Protein AF-A0A6V7M5U7-F1 (afdb_monomer_lite)

Foldseek 3Di:
DVVVVVVVVVVVVVVVVVVVVVVVVVVVVVVVVVVVVVVVVVVVVVVVVVVVVVVVVVVVVVVVVVVVVVVVVVVVVVVVVVVVVVVVVVVVVVVVVVVVVVVVVVVVVVVVVVVVVVVVVVVVVVVVVVVVVVVVVVVVVVVVVVVVVVVVVVVVVDPDDDDDDDDDDDDPVVVVVVVVVVVVVVVVVVVVVVVVVVVVVVVVVVVVVVVVVVVVVVVVVVVVVVVVVVVVVVVVVVVVVVVVVVVVVVPPDDDDDDDDDDDDPDPPVVPWPKDWDWDQPDPDCVVRNTQIWIWTDDPFKIFTHNDPVCPVPHDTPDIDTPVPDPDKAQDDCVRVVPDDPVCSRVDMD

Organism: NCBI:txid1563983

Radius of gyration: 57.26 Å; chains: 1; bounding box: 140×57×188 Å

InterPro domains:
  IPR011993 PH-like domain superfamily [G3DSA:2.30.29.30] (271-349)
  IPR015008 ROCK, Rho binding domain [PF08912] (98-159)
  IPR015008 ROCK, Rho binding domain [PS51859] (99-160)
  IPR050839 Rho-associated Serine/Threonine Kinase [PTHR22988] (5-349)
  IPR057529 MRCK/ROCK kinase, PH domain [PF25346] (267-349)

Sequence (349 aa):
TLYKTQTQELREELEEKTRLQQELEEERSSLVHQLQLSLARGDSEALARSIAEETVADLEKERTMKELEYKDGLVKHHHELAAKEQLLNKIKDSEAELKKTCEQYLKEKDEAVSTVKELQEQVTSFQEEIERLNKRLKTEQLLKERAVSKLTEVASRKDFSATGKAKNKASSADLRKKEKDCRRLQQELTQEREKYGQNQAKWQKDLQDLQAQLVEENSAKLRLQLELDSKDSEIETLQMKISSMNSETASVSSIENDNDDSLLPDHGAMRRLEGWLNIPNKQNIKRHGWKKQYVVVSSKKIIFYNSEQEKTNADPVCVIDLCKVFHVRSVTHGDVIRADAKDIPRIFQ

pLDDT: mean 85.08, std 17.28, range [32.5, 98.44]

Secondary structure (DSSP, 8-state):
-HHHHHHHHHHHHHHHHHHHHHHHHHHHHHHHHHHHHHHHHHHHHHHHHHHHHHHHHHHHHHHHHHHHHHHHHHHHHHHHHHHHHHHHHHHHHHHHHHHHHHHHHHHHHHHHHHHHHHHHHHHHHHHHHHHHHHHHHHHHHHHHHHHHHHHHHHHHT--------------HHHHHHHHHHHHHHHHHHHHHHHHHHHHHHHHHHHHHHHHHHHHHHHHHHHHHHHHHHHHHHHHHHHHHHHHHHHHHHTTS--------------TTGGGG-EEEEEEESSS-HHHH-EEEEEEEE-SSEEEEESSSTHHHHS--SEEEEGGG-----B--TTT-TTS-TTTGGG-B-

Structure (mmCIF, N/CA/C/O backbone):
data_AF-A0A6V7M5U7-F1
#
_entry.id   AF-A0A6V7M5U7-F1
#
loop_
_atom_site.group_PDB
_atom_site.id
_atom_site.type_symbol
_atom_site.label_atom_id
_atom_site.label_alt_id
_atom_site.label_comp_id
_atom_site.label_asym_id
_atom_site.label_entity_id
_atom_site.label_seq_id
_atom_site.pdbx_PDB_ins_code
_atom_site.Cartn_x
_atom_site.Cartn_y
_atom_site.Cartn_z
_atom_site.occupancy
_atom_site.B_iso_or_equiv
_atom_site.auth_seq_id
_atom_site.auth_comp_id
_atom_site.auth_asym_id
_atom_site.auth_atom_id
_atom_site.pdbx_PDB_model_num
ATOM 1 N N . THR A 1 1 ? 80.628 12.178 -101.010 1.00 64.50 1 THR A N 1
ATOM 2 C CA . THR A 1 1 ? 81.043 12.058 -99.595 1.00 64.50 1 THR A CA 1
ATOM 3 C C . THR A 1 1 ? 80.049 12.731 -98.657 1.00 64.50 1 THR A C 1
ATOM 5 O O . THR A 1 1 ? 79.583 12.057 -97.759 1.00 64.50 1 THR A O 1
ATOM 8 N N . LEU A 1 2 ? 79.602 13.966 -98.930 1.00 74.94 2 LEU A N 1
ATOM 9 C CA . LEU A 1 2 ? 78.646 14.720 -98.094 1.00 74.94 2 LEU A CA 1
ATOM 10 C C . LEU A 1 2 ? 77.257 14.062 -97.892 1.00 74.94 2 LEU A C 1
ATOM 12 O O . LEU A 1 2 ? 76.806 13.917 -96.764 1.00 74.94 2 LEU A O 1
ATOM 16 N N . TYR A 1 3 ? 76.607 13.590 -98.964 1.00 74.12 3 TYR A N 1
ATOM 17 C CA . TYR A 1 3 ? 75.267 12.977 -98.885 1.00 74.12 3 TYR A CA 1
ATOM 18 C C . TYR A 1 3 ? 75.208 11.696 -98.037 1.00 74.12 3 TYR A C 1
ATOM 20 O O . TYR A 1 3 ? 74.187 11.404 -97.421 1.00 74.12 3 TYR A O 1
ATOM 28 N N . LYS A 1 4 ? 76.303 10.923 -97.994 1.00 80.06 4 LYS A N 1
ATOM 29 C CA . LYS A 1 4 ? 76.383 9.695 -97.190 1.00 80.06 4 LYS A CA 1
ATOM 30 C C . LYS A 1 4 ? 76.449 10.025 -95.696 1.00 80.06 4 LYS A C 1
ATOM 32 O O . LYS A 1 4 ? 75.777 9.362 -94.920 1.00 80.06 4 LYS A O 1
ATOM 37 N N . THR A 1 5 ? 77.200 11.066 -95.333 1.00 82.88 5 THR A N 1
ATOM 38 C CA . THR A 1 5 ? 77.269 11.593 -93.964 1.00 82.88 5 THR A CA 1
ATOM 39 C C . THR A 1 5 ? 75.916 12.147 -93.520 1.00 82.88 5 THR A C 1
ATOM 41 O O . THR A 1 5 ? 75.400 11.692 -92.513 1.00 82.88 5 THR A O 1
ATOM 44 N N . GLN A 1 6 ? 75.262 12.981 -94.338 1.00 83.19 6 GLN A N 1
ATOM 45 C CA . GLN A 1 6 ? 73.920 13.505 -94.029 1.00 83.19 6 GLN A CA 1
ATOM 46 C C . GLN A 1 6 ? 72.865 12.401 -93.866 1.00 83.19 6 GLN A C 1
ATOM 48 O O . GLN A 1 6 ? 72.010 12.473 -92.994 1.00 83.19 6 GLN A O 1
ATOM 53 N N . THR A 1 7 ? 72.915 11.352 -94.694 1.00 85.25 7 THR A N 1
ATOM 54 C CA . THR A 1 7 ? 71.985 10.214 -94.565 1.00 85.25 7 THR A CA 1
ATOM 55 C C . THR A 1 7 ? 72.235 9.424 -93.280 1.00 85.25 7 THR A C 1
ATOM 57 O O . THR A 1 7 ? 71.302 8.855 -92.722 1.00 85.25 7 THR A O 1
ATOM 60 N N . GLN A 1 8 ? 73.487 9.353 -92.830 1.00 88.06 8 GLN A N 1
ATOM 61 C CA . GLN A 1 8 ? 73.848 8.672 -91.596 1.00 88.06 8 GLN A CA 1
ATOM 62 C C . GLN A 1 8 ? 73.448 9.494 -90.364 1.00 88.06 8 GLN A C 1
ATOM 64 O O . GLN A 1 8 ? 72.785 8.948 -89.493 1.00 88.06 8 GLN A O 1
ATOM 69 N N . GLU A 1 9 ? 73.714 10.800 -90.358 1.00 88.25 9 GLU A N 1
ATOM 70 C CA . GLU A 1 9 ? 73.259 11.729 -89.312 1.00 88.25 9 GLU A CA 1
ATOM 71 C C . GLU A 1 9 ? 71.727 11.715 -89.177 1.00 88.25 9 GLU A C 1
ATOM 73 O O . GLU A 1 9 ? 71.204 11.584 -88.078 1.00 88.25 9 GLU A O 1
ATOM 78 N N . LEU A 1 10 ? 70.985 11.732 -90.292 1.00 89.38 10 LEU A N 1
ATOM 79 C CA . LEU A 1 10 ? 69.518 11.633 -90.268 1.00 89.38 10 LEU A CA 1
ATOM 80 C C . LEU A 1 10 ? 69.003 10.287 -89.735 1.00 89.38 10 LEU A C 1
ATOM 82 O O . LEU A 1 10 ? 67.907 10.235 -89.180 1.00 89.38 10 LEU A O 1
ATOM 86 N N . ARG A 1 11 ? 69.750 9.190 -89.924 1.00 91.38 11 ARG A N 1
ATOM 87 C CA . ARG A 1 11 ? 69.401 7.884 -89.341 1.00 91.38 11 ARG A CA 1
ATOM 88 C C . ARG A 1 11 ? 69.670 7.859 -87.848 1.00 91.38 11 ARG A C 1
ATOM 90 O O . ARG A 1 11 ? 68.805 7.406 -87.115 1.00 91.38 11 ARG A O 1
ATOM 97 N N . GLU A 1 12 ? 70.818 8.372 -87.422 1.00 92.19 12 GLU A N 1
ATOM 98 C CA . GLU A 1 12 ? 71.173 8.488 -86.007 1.00 92.19 12 GLU A CA 1
ATOM 99 C C . GLU A 1 12 ? 70.156 9.390 -85.277 1.00 92.19 12 GLU A C 1
ATOM 101 O O . GLU A 1 12 ? 69.604 8.982 -84.260 1.00 92.19 12 GLU A O 1
ATOM 106 N N . GLU A 1 13 ? 69.763 10.531 -85.859 1.00 93.50 13 GLU A N 1
ATOM 107 C CA . GLU A 1 13 ? 68.683 11.377 -85.326 1.00 93.50 13 GLU A CA 1
ATOM 108 C C . GLU A 1 13 ? 67.320 10.666 -85.284 1.00 93.50 13 GLU A C 1
ATOM 110 O O . GLU A 1 13 ? 66.534 10.875 -84.357 1.00 93.50 13 GLU A O 1
ATOM 115 N N . LEU A 1 14 ? 66.990 9.860 -86.300 1.00 93.12 14 LEU A N 1
ATOM 116 C CA . LEU A 1 14 ? 65.738 9.099 -86.332 1.00 93.12 14 LEU A CA 1
ATOM 117 C C . LEU A 1 14 ? 65.731 8.001 -85.261 1.00 93.12 14 LEU A C 1
ATOM 119 O O . LEU A 1 14 ? 64.710 7.803 -84.602 1.00 93.12 14 LEU A O 1
ATOM 123 N N . GLU A 1 15 ? 66.850 7.304 -85.076 1.00 94.44 15 GLU A N 1
ATOM 124 C CA . GLU A 1 15 ? 67.031 6.279 -84.047 1.00 94.44 15 GLU A CA 1
ATOM 125 C C . GLU A 1 15 ? 66.957 6.890 -82.642 1.00 94.44 15 GLU A C 1
ATOM 127 O O . GLU A 1 15 ? 66.228 6.372 -81.796 1.00 94.44 15 GLU A O 1
ATOM 132 N N . GLU A 1 16 ? 67.602 8.036 -82.403 1.00 94.62 16 GLU A N 1
ATOM 133 C CA . GLU A 1 16 ? 67.497 8.770 -81.136 1.00 94.62 16 GLU A CA 1
ATOM 134 C C . GLU A 1 16 ? 66.070 9.248 -80.856 1.00 94.62 16 GLU A C 1
ATOM 136 O O . GLU A 1 16 ? 65.566 9.059 -79.748 1.00 94.62 16 GLU A O 1
ATOM 141 N N . LYS A 1 17 ? 65.379 9.809 -81.858 1.00 94.50 17 LYS A N 1
ATOM 142 C CA . LYS A 1 17 ? 63.966 10.202 -81.724 1.00 94.50 17 LYS A CA 1
ATOM 143 C C . LYS A 1 17 ? 63.066 9.005 -81.437 1.00 94.50 17 LYS A C 1
ATOM 145 O O . LYS A 1 17 ? 62.159 9.121 -80.620 1.00 94.50 17 LYS A O 1
ATOM 150 N N . THR A 1 18 ? 63.324 7.865 -82.075 1.00 94.56 18 THR A N 1
ATOM 151 C CA . THR A 1 18 ? 62.564 6.629 -81.843 1.00 94.56 18 THR A CA 1
ATOM 152 C C . THR A 1 18 ? 62.796 6.106 -80.425 1.00 94.56 18 THR A C 1
ATOM 154 O O . THR A 1 18 ? 61.838 5.721 -79.759 1.00 94.56 18 THR A O 1
ATOM 157 N N . ARG A 1 19 ? 64.039 6.154 -79.926 1.00 95.75 19 ARG A N 1
ATOM 158 C CA . ARG A 1 19 ? 64.366 5.771 -78.546 1.00 95.75 19 ARG A CA 1
ATOM 159 C C . ARG A 1 19 ? 63.688 6.689 -77.531 1.00 95.75 19 ARG A C 1
ATOM 161 O O . ARG A 1 19 ? 63.036 6.203 -76.617 1.00 95.75 19 ARG A O 1
ATOM 168 N N . LEU A 1 20 ? 63.773 8.004 -77.734 1.00 96.00 20 LEU A N 1
ATOM 169 C CA . LEU A 1 20 ? 63.113 8.981 -76.867 1.00 96.00 20 LEU A CA 1
ATOM 170 C C . LEU A 1 20 ? 61.588 8.800 -76.876 1.00 96.00 20 LEU A C 1
ATOM 172 O O . LEU A 1 20 ? 60.946 8.915 -75.837 1.00 96.00 20 LEU A O 1
ATOM 176 N N . GLN A 1 21 ? 60.998 8.493 -78.034 1.00 95.19 21 GLN A N 1
ATOM 177 C CA . GLN A 1 21 ? 59.571 8.199 -78.124 1.00 95.19 21 GLN A CA 1
ATOM 178 C C . GLN A 1 21 ? 59.195 6.954 -77.306 1.00 95.19 21 GLN A C 1
ATOM 180 O O . GLN A 1 21 ? 58.185 6.987 -76.609 1.00 95.19 21 GLN A O 1
ATOM 185 N N . GLN A 1 22 ? 60.003 5.891 -77.351 1.00 95.12 22 GLN A N 1
ATOM 186 C CA . GLN A 1 22 ? 59.781 4.689 -76.539 1.00 95.12 22 GLN A CA 1
ATOM 187 C C . GLN A 1 22 ? 59.895 4.983 -75.039 1.00 95.12 22 GLN A C 1
ATOM 189 O O . GLN A 1 22 ? 58.998 4.611 -74.288 1.00 95.12 22 GLN A O 1
ATOM 194 N N . GLU A 1 23 ? 60.931 5.710 -74.611 1.00 96.19 23 GLU A N 1
ATOM 195 C CA . GLU A 1 23 ? 61.106 6.132 -73.211 1.00 96.19 23 GLU A CA 1
ATOM 196 C C . GLU A 1 23 ? 59.884 6.940 -72.722 1.00 96.19 23 GLU A C 1
ATOM 198 O O . GLU A 1 23 ? 59.318 6.650 -71.668 1.00 96.19 23 GLU A O 1
ATOM 203 N N . LEU A 1 24 ? 59.397 7.889 -73.530 1.00 95.94 24 LEU A N 1
ATOM 204 C CA . LEU A 1 24 ? 58.198 8.675 -73.215 1.00 95.94 24 LEU A CA 1
ATOM 205 C C . LEU A 1 24 ? 56.911 7.833 -73.196 1.00 95.94 24 LEU A C 1
ATOM 207 O O . LEU A 1 24 ? 56.009 8.105 -72.401 1.00 95.94 24 LEU A O 1
ATOM 211 N N . GLU A 1 25 ? 56.786 6.827 -74.064 1.00 95.50 25 GLU A N 1
ATOM 212 C CA . GLU A 1 25 ? 55.650 5.898 -74.063 1.00 95.50 25 GLU A CA 1
ATOM 213 C C . GLU A 1 25 ? 55.647 5.011 -72.808 1.00 95.50 25 GLU A C 1
ATOM 215 O O . GLU A 1 25 ? 54.590 4.825 -72.193 1.00 95.50 25 GLU A O 1
ATOM 220 N N . GLU A 1 26 ? 56.816 4.527 -72.381 1.00 96.00 26 GLU A N 1
ATOM 221 C CA . GLU A 1 26 ? 56.994 3.764 -71.144 1.00 96.00 26 GLU A CA 1
ATOM 222 C C . GLU A 1 26 ? 56.685 4.619 -69.908 1.00 96.00 26 GLU A C 1
ATOM 224 O O . GLU A 1 26 ? 55.872 4.212 -69.071 1.00 96.00 26 GLU A O 1
ATOM 229 N N . GLU A 1 27 ? 57.234 5.835 -69.821 1.00 96.62 27 GLU A N 1
ATOM 230 C CA . GLU A 1 27 ? 56.928 6.789 -68.749 1.00 96.62 27 GLU A CA 1
ATOM 231 C C . GLU A 1 27 ? 55.435 7.118 -68.698 1.00 96.62 27 GLU A C 1
ATOM 233 O O . GLU A 1 27 ? 54.816 7.066 -67.630 1.00 96.62 27 GLU A O 1
ATOM 238 N N . ARG A 1 28 ? 54.815 7.384 -69.855 1.00 97.12 28 ARG A N 1
ATOM 239 C CA . ARG A 1 28 ? 53.370 7.610 -69.953 1.00 97.12 28 ARG A CA 1
ATOM 240 C C . ARG A 1 28 ? 52.586 6.405 -69.438 1.00 97.12 28 ARG A C 1
ATOM 242 O O . ARG A 1 28 ? 51.610 6.594 -68.713 1.00 97.12 28 ARG A O 1
ATOM 249 N N . SER A 1 29 ? 52.986 5.182 -69.787 1.00 97.19 29 SER A N 1
ATOM 250 C CA . SER A 1 29 ? 52.311 3.962 -69.323 1.00 97.19 29 SER A CA 1
ATOM 251 C C . SER A 1 29 ? 52.424 3.778 -67.802 1.00 97.19 29 SER A C 1
ATOM 253 O O . SER A 1 29 ? 51.429 3.474 -67.140 1.00 97.19 29 SER A O 1
ATOM 255 N N . SER A 1 30 ? 53.600 4.062 -67.234 1.00 97.44 30 SER A N 1
ATOM 256 C CA . SER A 1 30 ? 53.864 4.012 -65.794 1.00 97.44 30 SER A CA 1
ATOM 257 C C . SER A 1 30 ? 53.035 5.049 -65.034 1.00 97.44 30 SER A C 1
ATOM 259 O O . SER A 1 30 ? 52.368 4.716 -64.051 1.00 97.44 30 SER A O 1
ATOM 261 N N . LEU A 1 31 ? 52.983 6.289 -65.534 1.00 97.69 31 LEU A N 1
ATOM 262 C CA . LEU A 1 31 ? 52.170 7.362 -64.956 1.00 97.69 31 LEU A CA 1
ATOM 263 C C . LEU A 1 31 ? 50.674 7.035 -64.997 1.00 97.69 31 LEU A C 1
ATOM 265 O O . LEU A 1 31 ? 49.968 7.280 -64.019 1.00 97.69 31 LEU A O 1
ATOM 269 N N . VAL A 1 32 ? 50.184 6.440 -66.090 1.00 9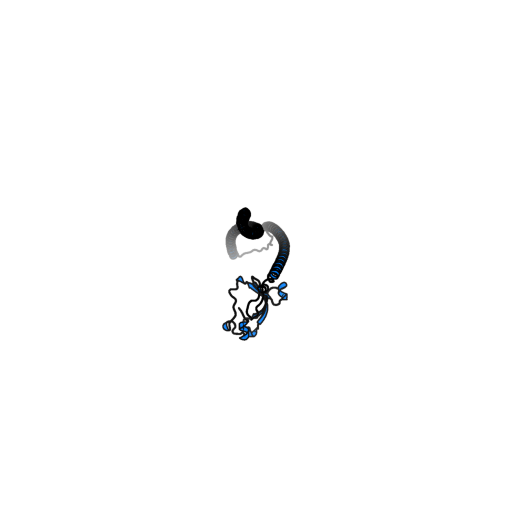7.88 32 VAL A N 1
ATOM 270 C CA . VAL A 1 32 ? 48.789 5.979 -66.183 1.00 97.88 32 VAL A CA 1
ATOM 271 C C . VAL A 1 32 ? 48.500 4.907 -65.131 1.00 97.88 32 VAL A C 1
ATOM 273 O O . VAL A 1 32 ? 47.472 4.985 -64.458 1.00 97.88 32 VAL A O 1
ATOM 276 N N . HIS A 1 33 ? 49.402 3.942 -64.937 1.00 97.69 33 HIS A N 1
ATOM 277 C CA . HIS A 1 33 ? 49.225 2.906 -63.920 1.00 97.69 33 HIS A CA 1
ATOM 278 C C . HIS A 1 33 ? 49.246 3.475 -62.490 1.00 97.69 33 HIS A C 1
ATOM 280 O O . HIS A 1 33 ? 48.382 3.141 -61.678 1.00 97.69 33 HIS A O 1
ATOM 286 N N . GLN A 1 34 ? 50.177 4.386 -62.185 1.00 97.81 34 GLN A N 1
ATOM 287 C CA . GLN A 1 34 ? 50.224 5.075 -60.890 1.00 97.81 34 GLN A CA 1
ATOM 288 C C . GLN A 1 34 ? 48.956 5.894 -60.629 1.00 97.81 34 GLN A C 1
ATOM 290 O O . GLN A 1 34 ? 48.427 5.870 -59.516 1.00 97.81 34 GLN A O 1
ATOM 295 N N . LEU A 1 35 ? 48.432 6.577 -61.653 1.00 97.81 35 LEU A N 1
ATOM 296 C CA . LEU A 1 35 ? 47.176 7.314 -61.553 1.00 97.81 35 LEU A CA 1
ATOM 297 C C . LEU A 1 35 ? 45.999 6.373 -61.268 1.00 97.81 35 LEU A C 1
ATOM 299 O O . LEU A 1 35 ? 45.208 6.660 -60.375 1.00 97.81 35 LEU A O 1
ATOM 303 N N . GLN A 1 36 ? 45.903 5.237 -61.964 1.00 98.00 36 GLN A N 1
ATOM 304 C CA . GLN A 1 36 ? 44.861 4.233 -61.715 1.00 98.00 36 GLN A CA 1
ATOM 305 C C . GLN A 1 36 ? 44.918 3.684 -60.286 1.00 98.00 36 GLN A C 1
ATOM 307 O O . GLN A 1 36 ? 43.883 3.577 -59.631 1.00 98.00 36 GLN A O 1
ATOM 312 N N . LEU A 1 37 ? 46.117 3.379 -59.779 1.00 98.00 37 LEU A N 1
ATOM 313 C CA . LEU A 1 37 ? 46.293 2.905 -58.407 1.00 98.00 37 LEU A CA 1
ATOM 314 C C . LEU A 1 37 ? 45.907 3.981 -57.380 1.00 98.00 37 LEU A C 1
ATOM 316 O O . LEU A 1 37 ? 45.268 3.676 -56.375 1.00 98.00 37 LEU A O 1
ATOM 320 N N . SER A 1 38 ? 46.272 5.238 -57.643 1.00 97.44 38 SER A N 1
ATOM 321 C CA . SER A 1 38 ? 45.906 6.380 -56.800 1.00 97.44 38 SER A CA 1
ATOM 322 C C . SER A 1 38 ? 44.391 6.600 -56.763 1.00 97.44 38 SER A C 1
ATOM 324 O O . SER A 1 38 ? 43.826 6.769 -55.685 1.00 97.44 38 SER A O 1
ATOM 326 N N . LEU A 1 39 ? 43.719 6.514 -57.918 1.00 97.75 39 LEU A N 1
ATOM 327 C CA . LEU A 1 39 ? 42.259 6.605 -58.018 1.00 97.75 39 LEU A CA 1
ATOM 328 C C . LEU A 1 39 ? 41.575 5.473 -57.243 1.00 97.75 39 LEU A C 1
ATOM 330 O O . LEU A 1 39 ? 40.749 5.749 -56.380 1.00 97.75 39 LEU A O 1
ATOM 334 N N . ALA A 1 40 ? 41.992 4.220 -57.454 1.00 97.88 40 ALA A N 1
ATOM 335 C CA . ALA A 1 40 ? 41.438 3.073 -56.732 1.00 97.88 40 ALA A CA 1
ATOM 336 C C . ALA A 1 40 ? 41.632 3.186 -55.208 1.00 97.88 40 ALA A C 1
ATOM 338 O O . ALA A 1 40 ? 40.753 2.816 -54.428 1.00 97.88 40 ALA A O 1
ATOM 339 N N . ARG A 1 41 ? 42.774 3.730 -54.766 1.00 98.00 41 ARG A N 1
ATOM 340 C CA . ARG A 1 41 ? 43.025 4.013 -53.349 1.00 98.00 41 ARG A CA 1
ATOM 341 C C . ARG A 1 41 ? 42.105 5.114 -52.818 1.00 98.00 41 ARG A C 1
ATOM 343 O O . ARG A 1 41 ? 41.594 4.968 -51.711 1.00 98.00 41 ARG A O 1
ATOM 350 N N . GLY A 1 42 ? 41.891 6.179 -53.590 1.00 98.31 42 GLY A N 1
ATOM 351 C CA . GLY A 1 42 ? 40.959 7.255 -53.252 1.00 98.31 42 GLY A CA 1
ATOM 352 C C . GLY A 1 42 ? 39.525 6.749 -53.091 1.00 98.31 42 GLY A C 1
ATOM 353 O O . GLY A 1 42 ? 38.892 7.040 -52.079 1.00 98.31 42 GLY A O 1
ATOM 354 N N . ASP A 1 43 ? 39.057 5.916 -54.021 1.00 97.81 43 ASP A N 1
ATOM 355 C CA . ASP A 1 43 ? 37.720 5.313 -53.972 1.00 97.81 43 ASP A CA 1
ATOM 356 C C . ASP A 1 43 ? 37.561 4.386 -52.757 1.00 97.81 43 ASP A C 1
ATOM 358 O O . ASP A 1 43 ? 36.559 4.446 -52.042 1.00 97.81 43 ASP A O 1
ATOM 362 N N . SER A 1 44 ? 38.578 3.565 -52.464 1.00 97.56 44 SER A N 1
ATOM 363 C CA . SER A 1 44 ? 38.572 2.695 -51.284 1.00 97.56 44 SER A CA 1
ATOM 364 C C . SER A 1 44 ? 38.579 3.484 -49.973 1.00 97.56 44 SER A C 1
ATOM 366 O O . SER A 1 44 ? 37.930 3.062 -49.016 1.00 97.56 44 SER A O 1
ATOM 368 N N . GLU A 1 45 ? 39.314 4.597 -49.895 1.00 97.75 45 GLU A N 1
ATOM 369 C CA . GLU A 1 45 ? 39.322 5.449 -48.703 1.00 97.75 45 GLU A CA 1
ATOM 370 C C . GLU A 1 45 ? 37.987 6.183 -48.538 1.00 97.75 45 GLU A C 1
ATOM 372 O O . GLU A 1 45 ? 37.471 6.263 -47.424 1.00 97.75 45 GLU A O 1
ATOM 377 N N . ALA A 1 46 ? 37.401 6.683 -49.629 1.00 97.94 46 ALA A N 1
ATOM 378 C CA . ALA A 1 46 ? 36.087 7.319 -49.607 1.00 97.94 46 ALA A CA 1
ATOM 379 C C . ALA A 1 46 ? 35.005 6.345 -49.116 1.00 97.94 46 ALA A C 1
ATOM 381 O O . ALA A 1 46 ? 34.212 6.703 -48.246 1.00 97.94 46 ALA A O 1
ATOM 382 N N . LEU A 1 47 ? 35.026 5.095 -49.595 1.00 98.19 47 LEU A N 1
ATOM 383 C CA . LEU A 1 47 ? 34.125 4.044 -49.122 1.00 98.19 47 LEU A CA 1
ATOM 384 C C . LEU A 1 47 ? 34.347 3.726 -47.636 1.00 98.19 47 LEU A C 1
ATOM 386 O O . LEU A 1 47 ? 33.388 3.679 -46.870 1.00 98.19 47 LEU A O 1
ATOM 390 N N . ALA A 1 48 ? 35.601 3.548 -47.208 1.00 98.19 48 ALA A N 1
ATOM 391 C CA . ALA A 1 48 ? 35.920 3.273 -45.807 1.00 98.19 48 ALA A CA 1
ATOM 392 C C . ALA A 1 48 ? 35.484 4.420 -44.879 1.00 98.19 48 ALA A C 1
ATOM 394 O O . ALA A 1 48 ? 34.950 4.167 -43.800 1.00 98.19 48 ALA A O 1
ATOM 395 N N . ARG A 1 49 ? 35.668 5.674 -45.313 1.00 98.25 49 ARG A N 1
ATOM 396 C CA . ARG A 1 49 ? 35.204 6.865 -44.592 1.00 98.25 49 ARG A CA 1
ATOM 397 C C . ARG A 1 49 ? 33.677 6.892 -44.498 1.00 98.25 49 ARG A C 1
ATOM 399 O O . ARG A 1 49 ? 33.169 7.071 -43.400 1.00 98.25 49 ARG A O 1
ATOM 406 N N . SER A 1 50 ? 32.963 6.621 -45.593 1.00 98.31 50 SER A N 1
ATOM 407 C CA . SER A 1 50 ? 31.493 6.557 -45.599 1.00 98.31 50 SER A CA 1
ATOM 408 C C . SER A 1 50 ? 30.953 5.496 -44.634 1.00 98.31 50 SER A C 1
ATOM 410 O O . SER A 1 50 ? 30.031 5.778 -43.877 1.00 98.31 50 SER A O 1
ATOM 412 N N . ILE A 1 51 ? 31.542 4.293 -44.620 1.00 98.12 51 ILE A N 1
ATOM 413 C CA . ILE A 1 51 ? 31.138 3.211 -43.704 1.00 98.12 51 ILE A CA 1
ATOM 414 C C . ILE A 1 51 ? 31.408 3.603 -42.245 1.00 98.12 51 ILE A C 1
ATOM 416 O O . ILE A 1 51 ? 30.592 3.336 -41.362 1.00 98.12 51 ILE A O 1
ATOM 420 N N . ALA A 1 52 ? 32.551 4.241 -41.975 1.00 98.12 52 ALA A N 1
ATOM 421 C CA . ALA A 1 52 ? 32.891 4.700 -40.633 1.00 98.12 52 ALA A CA 1
ATOM 422 C C . ALA A 1 52 ? 31.935 5.802 -40.146 1.00 98.12 52 ALA A C 1
ATOM 424 O O . ALA A 1 52 ? 31.499 5.757 -38.999 1.00 98.12 52 ALA A O 1
ATOM 425 N N . GLU A 1 53 ? 31.585 6.757 -41.008 1.00 97.88 53 GLU A N 1
ATOM 426 C CA . GLU A 1 53 ? 30.627 7.826 -40.701 1.00 97.88 53 GLU A CA 1
ATOM 427 C C . GLU A 1 53 ? 29.226 7.268 -40.413 1.00 97.88 53 GLU A C 1
ATOM 429 O O . GLU A 1 53 ? 28.616 7.653 -39.416 1.00 97.88 53 GLU A O 1
ATOM 434 N N . GLU A 1 54 ? 28.748 6.312 -41.215 1.00 98.00 54 GLU A N 1
ATOM 435 C CA . GLU A 1 54 ? 27.473 5.620 -40.978 1.00 98.00 54 GLU A CA 1
ATOM 436 C C . GLU A 1 54 ? 27.486 4.855 -39.645 1.00 98.00 54 GLU A C 1
ATOM 438 O O . GLU A 1 54 ? 26.585 5.015 -38.825 1.00 98.00 54 GLU A O 1
ATOM 443 N N . THR A 1 55 ? 28.567 4.119 -39.365 1.00 98.00 55 THR A N 1
ATOM 444 C CA . THR A 1 55 ? 28.732 3.389 -38.097 1.00 98.00 55 THR A CA 1
ATOM 445 C C . THR A 1 55 ? 28.715 4.335 -36.892 1.00 98.00 55 THR A C 1
ATOM 447 O O . THR A 1 55 ? 28.110 4.030 -35.865 1.00 98.00 55 THR A O 1
ATOM 450 N N . VAL A 1 56 ? 29.373 5.496 -36.992 1.00 98.12 56 VAL A N 1
ATOM 451 C CA . VAL A 1 56 ? 29.361 6.506 -35.923 1.00 98.12 56 VAL A CA 1
ATOM 452 C C . VAL A 1 56 ? 27.953 7.065 -35.725 1.00 98.12 56 VAL A C 1
ATOM 454 O O . VAL A 1 56 ? 27.511 7.165 -34.582 1.00 98.12 56 VAL A O 1
ATOM 457 N N . ALA A 1 57 ? 27.228 7.369 -36.804 1.00 98.00 57 ALA A N 1
ATOM 458 C CA . ALA A 1 57 ? 25.856 7.866 -36.722 1.00 98.00 57 ALA A CA 1
ATOM 459 C C . ALA A 1 57 ? 24.908 6.849 -36.057 1.00 98.00 57 ALA A C 1
ATOM 461 O O . ALA A 1 57 ? 24.098 7.221 -35.200 1.00 98.00 57 ALA A O 1
ATOM 462 N N . ASP A 1 58 ? 25.042 5.563 -36.389 1.00 97.81 58 ASP A N 1
ATOM 463 C CA . ASP A 1 58 ? 24.266 4.488 -35.766 1.00 97.81 58 ASP A CA 1
ATOM 464 C C . ASP A 1 58 ? 24.581 4.341 -34.272 1.00 97.81 58 ASP A C 1
ATOM 466 O O . ASP A 1 58 ? 23.663 4.271 -33.449 1.00 97.81 58 ASP A O 1
ATOM 470 N N . LEU A 1 59 ? 25.863 4.381 -33.894 1.00 97.75 59 LEU A N 1
ATOM 471 C CA . LEU A 1 59 ? 26.284 4.329 -32.491 1.00 97.75 59 LEU A CA 1
ATOM 472 C C . LEU A 1 59 ? 25.807 5.550 -31.694 1.00 97.75 59 LEU A C 1
ATOM 474 O O . LEU A 1 59 ? 25.416 5.420 -30.533 1.00 97.75 59 LEU A O 1
ATOM 478 N N . GLU A 1 60 ? 25.807 6.743 -32.289 1.00 98.12 60 GLU A N 1
ATOM 479 C CA . GLU A 1 60 ? 25.262 7.944 -31.652 1.00 98.12 60 GLU A CA 1
ATOM 480 C C . GLU A 1 60 ? 23.753 7.824 -31.428 1.00 98.12 60 GLU A C 1
ATOM 482 O O . GLU A 1 60 ? 23.257 8.147 -30.341 1.00 98.12 60 GLU A O 1
ATOM 487 N N . LYS A 1 61 ? 23.017 7.294 -32.410 1.00 98.44 61 LYS A N 1
ATOM 488 C CA . LYS A 1 61 ? 21.585 7.019 -32.273 1.00 98.44 61 LYS A CA 1
ATOM 489 C C . LYS A 1 61 ? 21.319 5.997 -31.169 1.00 98.44 61 LYS A C 1
ATOM 491 O O . LYS A 1 61 ? 20.473 6.252 -30.310 1.00 98.44 61 LYS A O 1
ATOM 496 N N . GLU A 1 62 ? 22.058 4.890 -31.131 1.00 97.81 62 GLU A N 1
ATOM 497 C CA . GLU A 1 62 ? 21.934 3.889 -30.067 1.00 97.81 62 GLU A CA 1
ATOM 498 C C . GLU A 1 62 ? 22.248 4.494 -28.691 1.00 97.81 62 GLU A C 1
ATOM 500 O O . GLU A 1 62 ? 21.477 4.310 -27.745 1.00 97.81 62 GLU A O 1
ATOM 505 N N . ARG A 1 63 ? 23.315 5.298 -28.583 1.00 97.81 63 ARG A N 1
ATOM 506 C CA . ARG A 1 63 ? 23.674 6.002 -27.344 1.00 97.81 63 ARG A CA 1
ATOM 507 C C . ARG A 1 63 ? 22.528 6.880 -26.853 1.00 97.81 63 ARG A C 1
ATOM 509 O O . ARG A 1 63 ? 22.144 6.782 -25.689 1.00 97.81 63 ARG A O 1
ATOM 516 N N . THR A 1 64 ? 21.956 7.714 -27.724 1.00 97.94 64 THR A N 1
ATOM 517 C CA . THR A 1 64 ? 20.835 8.589 -27.336 1.00 97.94 64 THR A CA 1
ATOM 518 C C . THR A 1 64 ? 19.600 7.799 -26.907 1.00 97.94 64 THR A C 1
ATOM 520 O O . THR A 1 64 ? 18.962 8.158 -25.918 1.00 97.94 64 THR A O 1
ATOM 523 N N . MET A 1 65 ? 19.292 6.688 -27.583 1.00 97.88 65 MET A N 1
ATOM 524 C CA . MET A 1 65 ? 18.187 5.806 -27.207 1.00 97.88 65 MET A CA 1
ATOM 525 C C . MET A 1 65 ? 18.412 5.197 -25.817 1.00 97.88 65 MET A C 1
ATOM 527 O O . MET A 1 65 ? 17.537 5.287 -24.957 1.00 97.88 65 MET A O 1
ATOM 531 N N . LYS A 1 66 ? 19.614 4.670 -25.554 1.00 97.62 66 LYS A N 1
ATOM 532 C CA . LYS A 1 66 ? 19.990 4.100 -24.251 1.00 97.62 66 LYS A CA 1
ATOM 533 C C . LYS A 1 66 ? 19.990 5.138 -23.131 1.00 97.62 66 LYS A C 1
ATOM 535 O O . LYS A 1 66 ? 19.545 4.843 -22.023 1.00 97.62 66 LYS A O 1
ATOM 540 N N . GLU A 1 67 ? 20.436 6.362 -23.402 1.00 97.81 67 GLU A N 1
ATOM 541 C CA . GLU A 1 67 ? 20.371 7.466 -22.439 1.00 97.81 67 GLU A CA 1
ATOM 542 C C . GLU A 1 67 ? 18.925 7.826 -22.064 1.00 97.81 67 GLU A C 1
ATOM 544 O O . GLU A 1 67 ? 18.649 8.121 -20.898 1.00 97.81 67 GLU A O 1
ATOM 549 N N . LEU A 1 68 ? 18.000 7.806 -23.029 1.00 96.56 68 LEU A N 1
ATOM 550 C CA . LEU A 1 68 ? 16.580 8.061 -22.778 1.00 96.56 68 LEU A CA 1
ATOM 551 C C . LEU A 1 68 ? 15.933 6.921 -21.984 1.00 96.56 68 LEU A C 1
ATOM 553 O O . LEU A 1 68 ? 15.254 7.198 -20.997 1.00 96.56 68 LEU A O 1
ATOM 557 N N . GLU A 1 69 ? 16.195 5.663 -22.353 1.00 96.56 69 GLU A N 1
ATOM 558 C CA . GLU A 1 69 ? 15.741 4.479 -21.605 1.00 96.56 69 GLU A CA 1
ATOM 559 C C . GLU A 1 69 ? 16.228 4.516 -20.149 1.00 96.56 69 GLU A C 1
ATOM 561 O O . GLU A 1 69 ? 15.452 4.294 -19.218 1.00 96.56 69 GLU A O 1
ATOM 566 N N . TYR A 1 70 ? 17.503 4.856 -19.936 1.00 94.62 70 TYR A N 1
ATOM 567 C CA . TYR A 1 70 ? 18.084 4.979 -18.601 1.00 94.62 70 TYR A CA 1
ATOM 568 C C . TYR A 1 70 ? 17.425 6.095 -17.779 1.00 94.62 70 TYR A C 1
ATOM 570 O O . TYR A 1 70 ? 17.092 5.892 -16.610 1.00 94.62 70 TYR A O 1
ATOM 578 N N . LYS A 1 71 ? 17.199 7.270 -18.382 1.00 97.25 71 LYS A N 1
ATOM 579 C CA . LYS A 1 71 ? 16.521 8.393 -17.714 1.00 97.25 71 LYS A CA 1
ATOM 580 C C . LYS A 1 71 ? 15.077 8.051 -17.346 1.00 97.25 71 LYS A C 1
ATOM 582 O O . LYS A 1 71 ? 14.670 8.336 -16.223 1.00 97.25 71 LYS A O 1
ATOM 587 N N . ASP A 1 72 ? 14.327 7.421 -18.247 1.00 95.44 72 ASP A N 1
ATOM 588 C CA . ASP A 1 72 ? 12.958 6.967 -17.971 1.00 95.44 72 ASP A CA 1
ATOM 589 C C . ASP A 1 72 ? 12.933 5.926 -16.838 1.00 95.44 72 ASP A C 1
ATOM 591 O O . ASP A 1 72 ? 12.138 6.035 -15.901 1.00 95.44 72 ASP A O 1
ATOM 595 N N . GLY A 1 73 ? 13.878 4.978 -16.850 1.00 95.12 73 GLY A N 1
ATOM 596 C CA . GLY A 1 73 ? 14.063 4.004 -15.773 1.00 95.12 73 GLY A CA 1
ATOM 597 C C . GLY A 1 73 ? 14.347 4.654 -14.415 1.00 95.12 73 GLY A C 1
ATOM 598 O O . GLY A 1 73 ? 13.705 4.314 -13.421 1.00 95.12 73 GLY A O 1
ATOM 599 N N . LEU A 1 74 ? 15.249 5.640 -14.360 1.00 95.94 74 LEU A N 1
ATOM 600 C CA . LEU A 1 74 ? 15.537 6.390 -13.132 1.00 95.94 74 LEU A CA 1
ATOM 601 C C . LEU A 1 74 ? 14.307 7.120 -12.591 1.00 95.94 74 LEU A C 1
ATOM 603 O O . LEU A 1 74 ? 14.050 7.079 -11.387 1.00 95.94 74 LEU A O 1
ATOM 607 N N . VAL A 1 75 ? 13.539 7.776 -13.464 1.00 96.38 75 VAL A N 1
ATOM 608 C CA . VAL A 1 75 ? 12.321 8.488 -13.063 1.00 96.38 75 VAL A CA 1
ATOM 609 C C . VAL A 1 75 ? 11.289 7.506 -12.513 1.00 96.38 75 VAL A C 1
ATOM 611 O O . VAL A 1 75 ? 10.725 7.765 -11.449 1.00 96.38 75 VAL A O 1
ATOM 614 N N . LYS A 1 76 ? 11.077 6.359 -13.169 1.00 95.31 76 LYS A N 1
ATOM 615 C CA . LYS A 1 76 ? 10.179 5.302 -12.676 1.00 95.31 76 LYS A CA 1
ATOM 616 C C . LYS A 1 76 ? 10.610 4.785 -11.307 1.00 95.31 76 LYS A C 1
ATOM 618 O O . LYS A 1 76 ? 9.798 4.777 -10.386 1.00 95.31 76 LYS A O 1
ATOM 623 N N . HIS A 1 77 ? 11.887 4.446 -11.134 1.00 95.31 77 HIS A N 1
ATOM 624 C CA . HIS A 1 77 ? 12.405 3.988 -9.844 1.00 95.31 77 HIS A CA 1
ATOM 625 C C . HIS A 1 77 ? 12.279 5.044 -8.745 1.00 95.31 77 HIS A C 1
ATOM 627 O O . HIS A 1 77 ? 11.940 4.704 -7.615 1.00 95.31 77 HIS A O 1
ATOM 633 N N . HIS A 1 78 ? 12.496 6.322 -9.061 1.00 96.81 78 HIS A N 1
ATOM 634 C CA . HIS A 1 78 ? 12.300 7.405 -8.102 1.00 96.81 78 HIS A CA 1
ATOM 635 C C . HIS A 1 78 ? 10.835 7.512 -7.650 1.00 96.81 78 HIS A C 1
ATOM 637 O O . HIS A 1 78 ? 10.567 7.599 -6.452 1.00 96.81 78 HIS A O 1
ATOM 643 N N . HIS A 1 79 ? 9.880 7.428 -8.584 1.00 92.62 79 HIS A N 1
ATOM 644 C CA . HIS A 1 79 ? 8.450 7.425 -8.259 1.00 92.62 79 HIS A CA 1
ATOM 645 C C . HIS A 1 79 ? 8.041 6.189 -7.446 1.00 92.62 79 HIS A C 1
ATOM 647 O O . HIS A 1 79 ? 7.306 6.315 -6.468 1.00 92.62 79 HIS A O 1
ATOM 653 N N . GLU A 1 80 ? 8.534 5.000 -7.804 1.00 96.19 80 GLU A N 1
ATOM 654 C CA . GLU A 1 80 ? 8.291 3.768 -7.044 1.00 96.19 80 GLU A CA 1
ATOM 655 C C . GLU A 1 80 ? 8.841 3.852 -5.618 1.00 96.19 80 GLU A C 1
ATOM 657 O O . GLU A 1 80 ? 8.196 3.389 -4.676 1.00 96.19 80 GLU A O 1
ATOM 662 N N . LEU A 1 81 ? 10.028 4.438 -5.449 1.00 95.31 81 LEU A N 1
ATOM 663 C CA . LEU A 1 81 ? 10.652 4.620 -4.145 1.00 95.31 81 LEU A CA 1
ATOM 664 C C . LEU A 1 81 ? 9.841 5.597 -3.287 1.00 95.31 81 LEU A C 1
ATOM 666 O O . LEU A 1 81 ? 9.491 5.253 -2.160 1.00 95.31 81 LEU A O 1
ATOM 670 N N . ALA A 1 82 ? 9.428 6.735 -3.850 1.00 94.56 82 ALA A N 1
ATOM 671 C CA . ALA A 1 82 ? 8.553 7.691 -3.171 1.00 94.56 82 ALA A CA 1
ATOM 672 C C . ALA A 1 82 ? 7.197 7.068 -2.778 1.00 94.56 82 ALA A C 1
ATOM 674 O O . ALA A 1 82 ? 6.711 7.273 -1.665 1.00 94.56 82 ALA A O 1
ATOM 675 N N . ALA A 1 83 ? 6.595 6.249 -3.648 1.00 94.44 83 ALA A N 1
ATOM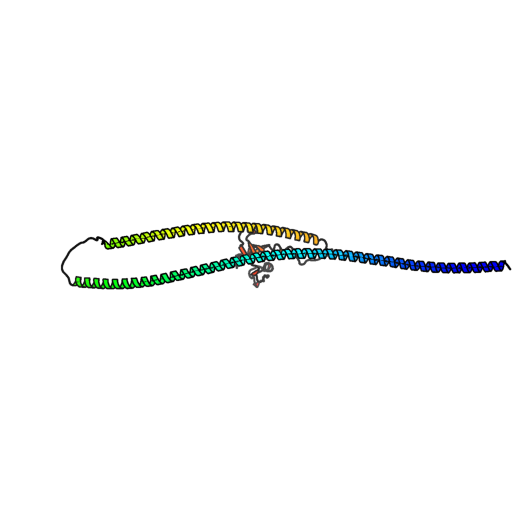 676 C CA . ALA A 1 83 ? 5.350 5.541 -3.344 1.00 94.44 83 ALA A CA 1
ATOM 677 C C . ALA A 1 83 ? 5.528 4.516 -2.207 1.00 94.44 83 ALA A C 1
ATOM 679 O O . ALA A 1 83 ? 4.681 4.417 -1.314 1.00 94.44 83 ALA A O 1
ATOM 680 N N . LYS A 1 84 ? 6.645 3.775 -2.203 1.00 95.31 84 LYS A N 1
ATOM 681 C CA . LYS A 1 84 ? 6.992 2.840 -1.120 1.00 95.31 84 LYS A CA 1
ATOM 682 C C . LYS A 1 84 ? 7.240 3.566 0.201 1.00 95.31 84 LYS A C 1
ATOM 684 O O . LYS A 1 84 ? 6.786 3.081 1.233 1.00 95.31 84 LYS A O 1
ATOM 689 N N . GLU A 1 85 ? 7.897 4.723 0.187 1.00 97.25 85 GLU A N 1
ATOM 690 C CA . GLU A 1 85 ? 8.102 5.555 1.380 1.00 97.25 85 GLU A CA 1
ATOM 691 C C . GLU A 1 85 ? 6.777 6.065 1.956 1.00 97.25 85 GLU A C 1
ATOM 693 O O . GLU A 1 85 ? 6.550 5.974 3.163 1.00 97.25 85 GLU A O 1
ATOM 698 N N . GLN A 1 86 ? 5.858 6.523 1.101 1.00 95.56 86 GLN A N 1
ATOM 699 C CA . GLN A 1 86 ? 4.517 6.924 1.531 1.00 95.56 86 GLN A CA 1
ATOM 700 C C . GLN A 1 86 ? 3.740 5.759 2.155 1.00 95.56 86 GLN A C 1
ATOM 702 O O . GLN A 1 86 ? 3.116 5.930 3.203 1.00 95.56 86 GLN A O 1
ATOM 707 N N . LEU A 1 87 ? 3.786 4.570 1.544 1.00 95.31 87 LEU A N 1
ATOM 708 C CA . LEU A 1 87 ? 3.143 3.375 2.097 1.00 95.31 87 LEU A CA 1
ATOM 709 C C . LEU A 1 87 ? 3.761 2.975 3.443 1.00 95.31 87 LEU A C 1
ATOM 711 O O . LEU A 1 87 ? 3.038 2.649 4.382 1.00 95.31 87 LEU A O 1
ATOM 715 N N . LEU A 1 88 ? 5.087 3.034 3.551 1.00 94.81 88 LEU A N 1
ATOM 716 C CA . LEU A 1 88 ? 5.811 2.720 4.777 1.00 94.81 88 LEU A CA 1
ATOM 717 C C . LEU A 1 88 ? 5.451 3.688 5.911 1.00 94.81 88 LEU A C 1
ATOM 719 O O . LEU A 1 88 ? 5.263 3.244 7.041 1.00 94.81 88 LEU A O 1
ATOM 723 N N . ASN A 1 89 ? 5.288 4.980 5.617 1.00 94.81 89 ASN A N 1
ATOM 724 C CA . ASN A 1 89 ? 4.827 5.960 6.602 1.00 94.81 89 ASN A CA 1
ATOM 725 C C . ASN A 1 89 ? 3.391 5.671 7.060 1.00 94.81 89 ASN A C 1
ATOM 727 O O . ASN A 1 89 ? 3.152 5.603 8.260 1.00 94.81 89 ASN A O 1
ATOM 731 N N . LYS A 1 90 ? 2.467 5.363 6.138 1.00 94.56 90 LYS A N 1
ATOM 732 C CA . LYS A 1 90 ? 1.089 4.970 6.497 1.00 94.56 90 LYS A CA 1
ATOM 733 C C . LYS A 1 90 ? 1.046 3.738 7.406 1.00 94.56 90 LYS A C 1
ATOM 735 O O . LYS A 1 90 ? 0.263 3.692 8.350 1.00 94.56 90 LYS A O 1
ATOM 740 N N . ILE A 1 91 ? 1.884 2.737 7.127 1.00 94.81 91 ILE A N 1
ATOM 741 C CA . ILE A 1 91 ? 1.979 1.532 7.963 1.00 94.81 91 ILE A CA 1
ATOM 742 C C . ILE A 1 91 ? 2.524 1.883 9.352 1.00 94.81 91 ILE A C 1
ATOM 744 O O . ILE A 1 91 ? 1.992 1.389 10.340 1.00 94.81 91 ILE A O 1
ATOM 748 N N . LYS A 1 92 ? 3.541 2.749 9.444 1.00 97.06 92 LYS A N 1
ATOM 749 C CA . LYS A 1 92 ? 4.081 3.211 10.733 1.00 97.06 92 LYS A CA 1
ATOM 750 C C . LYS A 1 92 ? 3.050 3.976 11.559 1.00 97.06 92 LYS A C 1
ATOM 752 O O . LYS A 1 92 ? 2.962 3.740 12.761 1.00 97.06 92 LYS A O 1
ATOM 757 N N . ASP A 1 93 ? 2.272 4.850 10.927 1.00 96.69 93 ASP A N 1
ATOM 758 C CA . ASP A 1 93 ? 1.217 5.608 11.604 1.00 96.69 93 ASP A CA 1
ATOM 759 C C . ASP A 1 93 ? 0.133 4.658 12.137 1.00 96.69 93 ASP A C 1
ATOM 761 O O . ASP A 1 93 ? -0.211 4.707 13.318 1.00 96.69 93 ASP A O 1
ATOM 765 N N . SER A 1 94 ? -0.311 3.700 11.315 1.00 95.81 94 SER A N 1
ATOM 766 C CA . SER A 1 94 ? -1.261 2.662 11.735 1.00 95.81 94 SER A CA 1
ATOM 767 C C . SER A 1 94 ? -0.707 1.771 12.857 1.00 95.81 94 SER A C 1
ATOM 769 O O . SER A 1 94 ? -1.423 1.448 13.804 1.00 95.81 94 SER A O 1
ATOM 771 N N . GLU A 1 95 ? 0.576 1.398 12.806 1.00 95.81 95 GLU A N 1
ATOM 772 C CA . GLU A 1 95 ? 1.234 0.644 13.879 1.00 95.81 95 GLU A CA 1
ATOM 773 C C . GLU A 1 95 ? 1.255 1.444 15.192 1.00 95.81 95 GLU A C 1
ATOM 775 O O . GLU A 1 95 ? 1.004 0.885 16.262 1.00 95.81 95 GLU A O 1
ATOM 780 N N . ALA A 1 96 ? 1.532 2.749 15.124 1.00 96.81 96 ALA A N 1
ATOM 781 C CA . ALA A 1 96 ? 1.535 3.630 16.286 1.00 96.81 96 ALA A CA 1
ATOM 782 C C . ALA A 1 96 ? 0.133 3.776 16.901 1.00 96.81 96 ALA A C 1
ATOM 784 O O . ALA A 1 96 ? -0.013 3.701 18.124 1.00 96.81 96 ALA A O 1
ATOM 785 N N . GLU A 1 97 ? -0.905 3.915 16.074 1.00 96.38 97 GLU A N 1
ATOM 786 C CA . GLU A 1 97 ? -2.300 3.949 16.524 1.00 96.38 97 GLU A CA 1
ATOM 787 C C . GLU A 1 97 ? -2.724 2.632 17.179 1.00 96.38 97 GLU A C 1
ATOM 789 O O . GLU A 1 97 ? -3.290 2.641 18.272 1.00 96.38 97 GLU A O 1
ATOM 794 N N . LEU A 1 98 ? -2.395 1.490 16.566 1.00 95.00 98 LEU A N 1
ATOM 795 C CA . LEU A 1 98 ? -2.689 0.175 17.136 1.00 95.00 98 LEU A CA 1
ATOM 796 C C . LEU A 1 98 ? -1.976 -0.040 18.473 1.00 95.00 98 LEU A C 1
ATOM 798 O O . LEU A 1 98 ? -2.585 -0.563 19.406 1.00 95.00 98 LEU A O 1
ATOM 802 N N . LYS A 1 99 ? -0.716 0.397 18.607 1.00 97.56 99 LYS A N 1
ATOM 803 C CA . LYS A 1 99 ? 0.003 0.365 19.891 1.00 97.56 99 LYS A CA 1
ATOM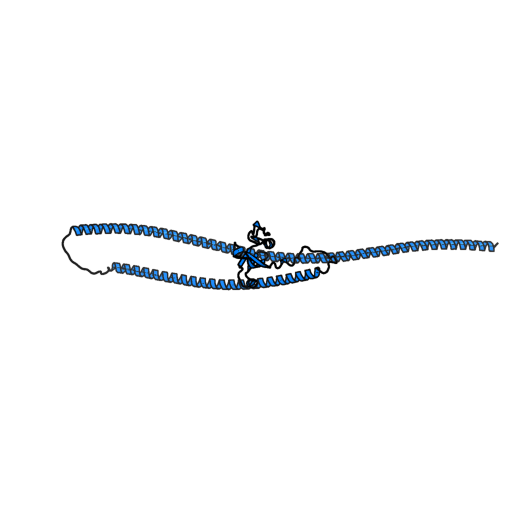 804 C C . LYS A 1 99 ? -0.716 1.189 20.954 1.00 97.56 99 LYS A C 1
ATOM 806 O O . LYS A 1 99 ? -0.956 0.676 22.044 1.00 97.56 99 LYS A O 1
ATOM 811 N N . LYS A 1 100 ? -1.137 2.411 20.618 1.00 98.00 100 LYS A N 1
ATOM 812 C CA . LYS A 1 100 ? -1.896 3.278 21.527 1.00 98.00 100 LYS A CA 1
ATOM 813 C C . LYS A 1 100 ? -3.222 2.641 21.958 1.00 98.00 100 LYS A C 1
ATOM 815 O O . LYS A 1 100 ? -3.563 2.676 23.137 1.00 98.00 100 LYS A O 1
ATOM 820 N N . THR A 1 101 ? -3.954 2.021 21.033 1.00 97.12 101 THR A N 1
ATOM 821 C CA . THR A 1 101 ? -5.203 1.309 21.348 1.00 97.12 101 THR A CA 1
ATOM 822 C C . THR A 1 101 ? -4.953 0.088 22.237 1.00 97.12 101 THR A C 1
ATOM 824 O O . THR A 1 101 ? -5.694 -0.143 23.189 1.00 97.12 101 THR A O 1
ATOM 827 N N . CYS A 1 102 ? -3.882 -0.673 21.993 1.00 95.81 102 CYS A N 1
ATOM 828 C CA . CYS A 1 102 ? -3.484 -1.787 22.857 1.00 95.81 102 CYS A CA 1
ATOM 829 C C . CYS A 1 102 ? -3.135 -1.326 24.280 1.00 95.81 102 CYS A C 1
ATOM 831 O O . CYS A 1 102 ? -3.559 -1.958 25.247 1.00 95.81 102 CYS A O 1
ATOM 833 N N . GLU A 1 103 ? -2.392 -0.227 24.422 1.00 97.88 103 GLU A N 1
ATOM 834 C CA . GLU A 1 103 ? -2.079 0.375 25.724 1.00 97.88 103 GLU A CA 1
ATOM 835 C C . GLU A 1 103 ? -3.349 0.828 26.456 1.00 97.88 103 GLU A C 1
ATOM 837 O O . GLU A 1 103 ? -3.501 0.573 27.653 1.00 97.88 103 GLU A O 1
ATOM 842 N N . GLN A 1 104 ? -4.297 1.429 25.732 1.00 97.56 104 GLN A N 1
ATOM 843 C CA . GLN A 1 104 ? -5.593 1.820 26.281 1.00 97.56 104 GLN A CA 1
ATOM 844 C C . GLN A 1 104 ? -6.391 0.604 26.782 1.00 97.56 104 GLN A C 1
ATOM 846 O O . GLN A 1 104 ? -6.870 0.618 27.915 1.00 97.56 104 GLN A O 1
ATOM 851 N N . TYR A 1 105 ? -6.469 -0.481 26.002 1.00 97.06 105 TYR A N 1
ATOM 852 C CA . TYR A 1 105 ? -7.148 -1.708 26.435 1.00 97.06 105 TYR A CA 1
ATOM 853 C C . TYR A 1 105 ? -6.476 -2.386 27.629 1.00 97.06 105 TYR A C 1
ATOM 855 O O . TYR A 1 105 ? -7.166 -2.949 28.480 1.00 97.06 105 TYR A O 1
ATOM 863 N N . LEU A 1 106 ? -5.145 -2.337 27.723 1.00 97.88 106 LEU A N 1
ATOM 864 C CA . LEU A 1 106 ? -4.435 -2.830 28.905 1.00 97.88 106 LEU A CA 1
ATOM 865 C C . LEU A 1 106 ? -4.827 -2.034 30.151 1.00 97.88 106 LEU A C 1
ATOM 867 O O . LEU A 1 106 ? -5.129 -2.633 31.180 1.00 97.88 106 LEU A O 1
ATOM 871 N N . LYS A 1 107 ? -4.906 -0.706 30.038 1.00 98.00 107 LYS A N 1
ATOM 872 C CA . LYS A 1 107 ? -5.329 0.158 31.142 1.00 98.00 107 LYS A CA 1
ATOM 873 C C . LYS A 1 107 ? -6.777 -0.109 31.566 1.00 98.00 107 LYS A C 1
ATOM 875 O O . LYS A 1 107 ? -7.037 -0.285 32.752 1.00 98.00 107 LYS A O 1
ATOM 880 N N . GLU A 1 108 ? -7.705 -0.199 30.615 1.00 97.56 108 GLU A N 1
ATOM 881 C CA . GLU A 1 108 ? -9.116 -0.515 30.893 1.00 97.56 108 GLU A CA 1
ATOM 882 C C . GLU A 1 108 ? -9.280 -1.891 31.544 1.00 97.56 108 GLU A C 1
ATOM 884 O O . GLU A 1 108 ? -10.071 -2.063 32.473 1.00 97.56 108 GLU A O 1
ATOM 889 N N . LYS A 1 109 ? -8.500 -2.878 31.092 1.00 97.75 109 LYS A N 1
ATOM 890 C CA . LYS A 1 109 ? -8.453 -4.201 31.713 1.00 97.75 109 LYS A CA 1
ATOM 891 C C . LYS A 1 109 ? -7.975 -4.105 33.163 1.00 97.75 109 LYS A C 1
ATOM 893 O O . LYS A 1 109 ? -8.594 -4.718 34.030 1.00 97.75 109 LYS A O 1
ATOM 898 N N . ASP A 1 110 ? -6.900 -3.371 33.434 1.00 97.81 110 ASP A N 1
ATOM 899 C CA . ASP A 1 110 ? -6.359 -3.234 34.790 1.00 97.81 110 ASP A CA 1
ATOM 900 C C . ASP A 1 110 ? -7.350 -2.513 35.726 1.00 97.81 110 ASP A C 1
ATOM 902 O O . ASP A 1 110 ? -7.566 -2.955 36.858 1.00 97.81 110 ASP A O 1
ATOM 906 N N . GLU A 1 111 ? -8.041 -1.476 35.240 1.00 97.75 111 GLU A N 1
ATOM 907 C CA . GLU A 1 111 ? -9.120 -0.785 35.965 1.00 97.75 111 GLU A CA 1
ATOM 908 C C . GLU A 1 111 ? -10.312 -1.717 36.254 1.00 97.75 111 GLU A C 1
ATOM 910 O O . GLU A 1 111 ? -10.828 -1.759 37.379 1.00 97.75 111 GLU A O 1
ATOM 915 N N . ALA A 1 112 ? -10.726 -2.526 35.272 1.00 96.38 112 ALA A N 1
ATOM 916 C CA . ALA A 1 112 ? -11.783 -3.519 35.446 1.00 96.38 112 ALA A CA 1
ATOM 917 C C . ALA A 1 112 ? -11.391 -4.593 36.473 1.00 96.38 112 ALA A C 1
ATOM 919 O O . ALA A 1 112 ? -12.202 -4.959 37.325 1.00 96.38 112 ALA A O 1
ATOM 920 N N . VAL A 1 113 ? -10.142 -5.069 36.441 1.00 97.88 113 VAL A N 1
ATOM 921 C CA . VAL A 1 113 ? -9.616 -6.032 37.420 1.00 97.88 113 VAL A CA 1
ATOM 922 C C . VAL A 1 113 ? -9.602 -5.432 38.827 1.00 97.88 113 VAL A C 1
ATOM 924 O O . VAL A 1 113 ? -10.012 -6.112 39.770 1.00 97.88 113 VAL A O 1
ATOM 927 N N . SER A 1 114 ? -9.202 -4.164 38.978 1.00 97.62 114 SER A N 1
ATOM 928 C CA . SER A 1 114 ? -9.267 -3.465 40.270 1.00 97.62 114 SER A CA 1
ATOM 929 C C . SER A 1 114 ? -10.702 -3.392 40.791 1.00 97.62 114 SER A C 1
ATOM 931 O O . SER A 1 114 ? -10.972 -3.764 41.931 1.00 97.62 114 SER A O 1
ATOM 933 N N . THR A 1 115 ? -11.641 -3.010 39.924 1.00 97.44 115 THR A N 1
ATOM 934 C CA . THR A 1 115 ? -13.065 -2.892 40.270 1.00 97.44 115 THR A CA 1
ATOM 935 C C . THR A 1 115 ? -13.658 -4.238 40.694 1.00 97.44 115 THR A C 1
ATOM 937 O O . THR A 1 115 ? -14.389 -4.320 41.681 1.00 97.44 115 THR A O 1
ATOM 940 N N . VAL A 1 116 ? -13.330 -5.322 39.981 1.00 96.69 116 VAL A N 1
ATOM 941 C CA . VAL A 1 116 ? -13.767 -6.679 40.348 1.00 96.69 116 VAL A CA 1
ATOM 942 C C . VAL A 1 116 ? -13.231 -7.060 41.722 1.00 96.69 116 VAL A C 1
ATOM 944 O O . VAL A 1 116 ? -13.989 -7.576 42.540 1.00 96.69 116 VAL A O 1
ATOM 947 N N . LYS A 1 117 ? -11.957 -6.771 42.002 1.00 97.69 117 LYS A N 1
ATOM 948 C CA . LYS A 1 117 ? -11.349 -7.064 43.301 1.00 97.69 117 LYS A CA 1
ATOM 949 C C . LYS A 1 117 ? -12.050 -6.311 44.438 1.00 97.69 117 LYS A C 1
ATOM 951 O O . LYS A 1 117 ? -12.398 -6.930 45.439 1.00 97.69 117 LYS A O 1
ATOM 956 N N . GLU A 1 118 ? -12.327 -5.021 44.257 1.00 97.19 118 GLU A N 1
ATOM 957 C CA . GLU A 1 118 ? -13.057 -4.199 45.234 1.00 97.19 118 GLU A CA 1
ATOM 958 C C . GLU A 1 118 ? -14.474 -4.726 45.496 1.00 97.19 118 GLU A C 1
ATOM 960 O O . GLU A 1 118 ? -14.901 -4.840 46.647 1.00 97.19 118 GLU A O 1
ATOM 965 N N . LEU A 1 119 ? -15.210 -5.093 44.442 1.00 96.12 119 LEU A N 1
ATOM 966 C CA . LEU A 1 119 ? -16.541 -5.690 44.578 1.00 96.12 119 LEU A CA 1
ATOM 967 C C . LEU A 1 119 ? -16.484 -7.039 45.294 1.00 96.12 119 LEU A C 1
ATOM 969 O O . LEU A 1 119 ? -17.363 -7.350 46.097 1.00 96.12 119 LEU A O 1
ATOM 973 N N . GLN A 1 120 ? -15.454 -7.837 45.027 1.00 96.62 120 GLN A N 1
ATOM 974 C CA . GLN A 1 120 ? -15.278 -9.137 45.659 1.00 96.62 120 GLN A CA 1
ATOM 975 C C . GLN A 1 120 ? -15.004 -8.990 47.161 1.00 96.62 120 GLN A C 1
ATOM 977 O O . GLN A 1 120 ? -15.632 -9.695 47.949 1.00 96.62 120 GLN A O 1
ATOM 982 N N . GLU A 1 121 ? -14.176 -8.016 47.557 1.00 96.31 121 GLU A N 1
ATOM 983 C CA . GLU A 1 121 ? -13.941 -7.651 48.962 1.00 96.31 121 GLU A CA 1
ATOM 984 C C . GLU A 1 121 ? -15.233 -7.179 49.663 1.00 96.31 121 GLU A C 1
ATOM 986 O O . GLU A 1 121 ? -15.542 -7.629 50.774 1.00 96.31 121 GLU A O 1
ATOM 991 N N . GLN A 1 122 ? -16.046 -6.347 48.998 1.00 96.31 122 GLN A N 1
ATOM 992 C CA . GLN A 1 122 ? -17.352 -5.911 49.517 1.00 96.31 122 GLN A CA 1
ATOM 993 C C . GLN A 1 122 ? -18.325 -7.081 49.706 1.00 96.31 122 GLN A C 1
ATOM 995 O O . GLN A 1 122 ? -18.995 -7.166 50.736 1.00 96.31 122 GLN A O 1
ATOM 1000 N N . VAL A 1 123 ? -18.393 -8.008 48.744 1.00 95.69 123 VAL A N 1
ATOM 1001 C CA . VAL A 1 123 ? -19.237 -9.210 48.839 1.00 95.69 123 VAL A CA 1
ATOM 1002 C C . VAL A 1 123 ? -18.831 -10.063 50.039 1.00 95.69 123 VAL A C 1
ATOM 1004 O O . VAL A 1 123 ? -19.707 -10.446 50.820 1.00 95.69 123 VAL A O 1
ATOM 1007 N N . THR A 1 124 ? -17.529 -10.294 50.246 1.00 95.88 124 THR A N 1
ATOM 1008 C CA . THR A 1 124 ? -17.047 -11.004 51.442 1.00 95.88 124 THR A CA 1
ATOM 1009 C C . THR A 1 124 ? -17.445 -10.291 52.734 1.00 95.88 124 THR A C 1
ATOM 1011 O O . THR A 1 124 ? -17.951 -10.938 53.650 1.00 95.88 124 THR A O 1
ATOM 1014 N N . SER A 1 125 ? -17.318 -8.961 52.797 1.00 96.56 125 SER A N 1
ATOM 1015 C CA . SER A 1 125 ? -17.741 -8.179 53.967 1.00 96.56 125 SER A CA 1
ATOM 1016 C C . SER A 1 125 ? -19.245 -8.310 54.245 1.00 96.56 125 SER A C 1
ATOM 1018 O O . SER A 1 125 ? -19.652 -8.538 55.388 1.00 96.56 125 SER A O 1
ATOM 1020 N N . PHE A 1 126 ? -20.091 -8.244 53.211 1.00 94.88 126 PHE A N 1
ATOM 1021 C CA . PHE A 1 126 ? -21.533 -8.442 53.370 1.00 94.88 126 PHE A CA 1
ATOM 1022 C C . PHE A 1 126 ? -21.883 -9.861 53.820 1.00 94.88 126 PHE A C 1
ATOM 1024 O O . PHE A 1 126 ? -22.799 -10.031 54.624 1.00 94.88 126 PHE A O 1
ATOM 1031 N N . GLN A 1 127 ? -21.162 -10.881 53.355 1.00 95.75 127 GLN A N 1
ATOM 1032 C CA . GLN A 1 127 ? -21.356 -12.259 53.812 1.00 95.75 127 GLN A CA 1
ATOM 1033 C C . GLN A 1 127 ? -21.019 -12.433 55.295 1.00 95.75 127 GLN A C 1
ATOM 1035 O O . GLN A 1 127 ? -21.804 -13.048 56.023 1.00 95.75 127 GLN A O 1
ATOM 1040 N N . GLU A 1 128 ? -19.929 -11.830 55.772 1.00 95.25 128 GLU A N 1
ATOM 1041 C CA . GLU A 1 128 ? -19.593 -11.812 57.201 1.00 95.25 128 GLU A CA 1
ATOM 1042 C C . GLU A 1 128 ? -20.667 -11.094 58.039 1.00 95.25 128 GLU A C 1
ATOM 1044 O O . GLU A 1 128 ? -21.055 -11.573 59.111 1.00 95.25 128 GLU A O 1
ATOM 1049 N N . GLU A 1 129 ? -21.192 -9.965 57.552 1.00 95.88 129 GLU A N 1
ATOM 1050 C CA . GLU A 1 129 ? -22.271 -9.222 58.216 1.00 95.88 129 GLU A CA 1
ATOM 1051 C C . GLU A 1 129 ? -23.569 -10.047 58.278 1.00 95.88 129 GLU A C 1
ATOM 1053 O O . GLU A 1 129 ? -24.203 -10.138 59.334 1.00 95.88 129 GLU A O 1
ATOM 1058 N N . ILE A 1 130 ? -23.939 -10.713 57.178 1.00 95.00 130 ILE A N 1
ATOM 1059 C CA . ILE A 1 130 ? -25.103 -11.608 57.103 1.00 95.00 130 ILE A CA 1
ATOM 1060 C C . ILE A 1 130 ? -24.961 -12.763 58.099 1.00 95.00 130 ILE A C 1
ATOM 1062 O O . ILE A 1 130 ? -25.911 -13.063 58.827 1.00 95.00 130 ILE A O 1
ATOM 1066 N N . GLU A 1 131 ? -23.792 -13.402 58.187 1.00 96.19 131 GLU A N 1
ATOM 1067 C CA . GLU A 1 131 ? -23.549 -14.448 59.186 1.00 96.19 131 GLU A CA 1
ATOM 1068 C C . GLU A 1 131 ? -23.691 -13.925 60.617 1.00 96.19 131 GLU A C 1
ATOM 1070 O O . GLU A 1 131 ? -24.302 -14.588 61.467 1.00 96.19 131 GLU A O 1
ATOM 1075 N N . ARG A 1 132 ? -23.163 -12.729 60.897 1.00 96.06 132 ARG A N 1
ATOM 1076 C CA . ARG A 1 132 ? -23.250 -12.099 62.220 1.00 96.06 132 ARG A CA 1
ATOM 1077 C C . ARG A 1 132 ? -24.703 -11.805 62.601 1.00 96.06 132 ARG A C 1
ATOM 1079 O O . ARG A 1 132 ? -25.126 -12.134 63.714 1.00 96.06 132 ARG A O 1
ATOM 1086 N N . LEU A 1 133 ? -25.483 -11.246 61.675 1.00 95.44 133 LEU A N 1
ATOM 1087 C CA . LEU A 1 133 ? -26.912 -10.984 61.858 1.00 95.44 133 LEU A CA 1
ATOM 1088 C C . LEU A 1 133 ? -27.713 -12.280 62.028 1.00 95.44 133 LEU A C 1
ATOM 1090 O O . LEU A 1 133 ? -28.557 -12.352 62.919 1.00 95.44 133 LEU A O 1
ATOM 1094 N N . ASN A 1 134 ? -27.408 -13.327 61.260 1.00 95.44 134 ASN A N 1
ATOM 1095 C CA . ASN A 1 134 ? -28.055 -14.636 61.386 1.00 95.44 134 ASN A CA 1
ATOM 1096 C C . ASN A 1 134 ? -27.782 -15.300 62.741 1.00 95.44 134 ASN A C 1
ATOM 1098 O O . ASN A 1 134 ? -28.699 -15.857 63.351 1.00 95.44 134 ASN A O 1
ATOM 1102 N N . LYS A 1 135 ? -26.546 -15.218 63.255 1.00 96.06 135 LYS A N 1
ATOM 1103 C CA . LYS A 1 135 ? -26.217 -15.688 64.613 1.00 96.06 135 LYS A CA 1
ATOM 1104 C C . LYS A 1 135 ? -27.042 -14.940 65.659 1.00 96.06 135 LYS A C 1
ATOM 1106 O O . LYS A 1 135 ? -27.650 -15.574 66.520 1.00 96.06 135 LYS A O 1
ATOM 1111 N N . ARG A 1 136 ? -27.126 -13.611 65.545 1.00 95.00 136 ARG A N 1
ATOM 1112 C CA . ARG A 1 136 ? -27.908 -12.766 66.460 1.00 95.00 136 ARG A CA 1
ATOM 1113 C C . ARG A 1 136 ? -29.409 -13.063 66.389 1.00 95.00 136 ARG A C 1
ATOM 1115 O O . ARG A 1 136 ? -30.073 -13.153 67.420 1.00 95.00 136 ARG A O 1
ATOM 1122 N N . LEU A 1 137 ? -29.933 -13.295 65.187 1.00 95.06 137 LEU A N 1
ATOM 1123 C CA . LEU A 1 137 ? -31.318 -13.705 64.975 1.00 95.06 137 LEU A CA 1
ATOM 1124 C C . LEU A 1 137 ? -31.611 -15.053 65.647 1.00 95.06 137 LEU A C 1
ATOM 1126 O O . LEU A 1 137 ? -32.599 -15.159 66.369 1.00 95.06 137 LEU A O 1
ATOM 1130 N N . LYS A 1 138 ? -30.740 -16.058 65.480 1.00 96.12 138 LYS A N 1
ATOM 1131 C CA . LYS A 1 138 ? -30.876 -17.358 66.162 1.00 96.12 138 LYS A CA 1
ATOM 1132 C C . LYS A 1 138 ? -30.877 -17.216 67.683 1.00 96.12 138 LYS A C 1
ATOM 1134 O O . LYS A 1 138 ? -31.684 -17.858 68.351 1.00 96.12 138 LYS A O 1
ATOM 1139 N N . THR A 1 139 ? -30.004 -16.374 68.242 1.00 95.06 139 THR A N 1
ATOM 1140 C CA . THR A 1 139 ? -29.985 -16.142 69.694 1.00 95.06 139 THR A CA 1
ATOM 1141 C C . THR A 1 139 ? -31.279 -15.496 70.190 1.00 95.06 139 THR A C 1
ATOM 1143 O O . THR A 1 139 ? -31.827 -15.943 71.193 1.00 95.06 139 THR A O 1
ATOM 1146 N N . GLU A 1 140 ? -31.815 -14.508 69.468 1.00 94.38 140 GLU A N 1
ATOM 1147 C CA . GLU A 1 140 ? -33.097 -13.870 69.802 1.00 94.38 140 GLU A CA 1
ATOM 1148 C C . GLU A 1 140 ? -34.276 -14.844 69.675 1.00 94.38 140 GLU A C 1
ATOM 1150 O O . GLU A 1 140 ? -35.154 -14.870 70.536 1.00 94.38 140 GLU A O 1
ATOM 1155 N N . GLN A 1 141 ? -34.284 -15.697 68.644 1.00 95.50 141 GLN A N 1
ATOM 1156 C CA . GLN A 1 141 ? -35.285 -16.756 68.486 1.00 95.50 141 GLN A CA 1
ATOM 1157 C C . GLN A 1 141 ? -35.282 -17.711 69.686 1.00 95.50 141 GLN A C 1
ATOM 1159 O O . GLN A 1 141 ? -36.343 -17.947 70.257 1.00 95.50 141 GLN A O 1
ATOM 1164 N N . LEU A 1 142 ? -34.107 -18.181 70.121 1.00 94.06 142 LEU A N 1
ATOM 1165 C CA . LEU A 1 142 ? -33.964 -19.048 71.299 1.00 94.06 142 LEU A CA 1
ATOM 1166 C C . LEU A 1 142 ? -34.422 -18.364 72.596 1.00 94.06 142 LEU A C 1
ATOM 1168 O O . LEU A 1 142 ? -35.101 -18.979 73.421 1.00 94.06 142 LEU A O 1
ATOM 1172 N N . LEU A 1 143 ? -34.059 -17.092 72.798 1.00 94.25 143 LEU A N 1
ATOM 1173 C CA . LEU A 1 143 ? -34.490 -16.319 73.968 1.00 94.25 143 LEU A CA 1
ATOM 1174 C C . LEU A 1 143 ? -36.008 -16.126 73.979 1.00 94.25 143 LEU A C 1
ATOM 1176 O O . LEU A 1 143 ? -36.646 -16.343 75.012 1.00 94.25 143 LEU A O 1
ATOM 1180 N N . LYS A 1 144 ? -36.596 -15.784 72.828 1.00 94.44 144 LYS A N 1
ATOM 1181 C CA . LYS A 1 144 ? -38.048 -15.684 72.655 1.00 94.44 144 LYS A CA 1
ATOM 1182 C C . LYS A 1 144 ? -38.725 -17.022 72.939 1.00 94.44 144 LYS A C 1
ATOM 1184 O O . LYS A 1 144 ? -39.724 -17.046 73.647 1.00 94.44 144 LYS A O 1
ATOM 1189 N N . GLU A 1 145 ? -38.203 -18.122 72.412 1.00 92.62 145 GLU A N 1
ATOM 1190 C CA . GLU A 1 145 ? -38.772 -19.458 72.596 1.00 92.62 145 GLU A CA 1
ATOM 1191 C C . GLU A 1 145 ? -38.745 -19.888 74.072 1.00 92.62 145 GLU A C 1
ATOM 1193 O O . GLU A 1 145 ? -39.746 -20.391 74.588 1.00 92.62 145 GLU A O 1
ATOM 1198 N N . ARG A 1 146 ? -37.663 -19.574 74.804 1.00 91.19 146 ARG A N 1
ATOM 1199 C CA . ARG A 1 146 ? -37.599 -19.733 76.270 1.00 91.19 146 ARG A CA 1
ATOM 1200 C C . ARG A 1 146 ? -38.611 -18.856 76.998 1.00 91.19 146 ARG A C 1
ATOM 1202 O O . ARG A 1 146 ? -39.271 -19.341 77.913 1.00 91.19 146 ARG A O 1
ATOM 1209 N N . ALA A 1 147 ? -38.736 -17.586 76.613 1.00 91.06 147 ALA A N 1
ATOM 1210 C CA . ALA A 1 147 ? -39.690 -16.665 77.224 1.00 91.06 147 ALA A CA 1
ATOM 1211 C C . ALA A 1 147 ? -41.136 -17.133 77.008 1.00 91.06 147 ALA A C 1
ATOM 1213 O O . ALA A 1 147 ? -41.905 -17.182 77.964 1.00 91.06 147 ALA A O 1
ATOM 1214 N N . VAL A 1 148 ? -41.485 -17.548 75.785 1.00 91.56 148 VAL A N 1
ATOM 1215 C CA . VAL A 1 148 ? -42.788 -18.146 75.462 1.00 91.56 148 VAL A CA 1
ATOM 1216 C C . VAL A 1 148 ? -43.002 -19.410 76.283 1.00 91.56 148 VAL A C 1
ATOM 1218 O O . VAL A 1 148 ? -44.003 -19.475 76.981 1.00 91.56 148 VAL A O 1
ATOM 1221 N N . SER A 1 149 ? -42.048 -20.349 76.295 1.00 88.38 149 SER A N 1
ATOM 1222 C CA . SER A 1 149 ? -42.143 -21.595 77.073 1.00 88.38 149 SER A CA 1
ATOM 1223 C C . SER A 1 149 ? -42.393 -21.323 78.558 1.00 88.38 149 SER A C 1
ATOM 1225 O O . SER A 1 149 ? -43.287 -21.927 79.154 1.00 88.38 149 SER A O 1
ATOM 1227 N N . LYS A 1 150 ? -41.668 -20.355 79.139 1.00 88.31 150 LYS A N 1
ATOM 1228 C CA . LYS A 1 150 ? -41.838 -19.920 80.531 1.00 88.31 150 LYS A CA 1
ATOM 1229 C C . LYS A 1 150 ? -43.196 -19.257 80.764 1.00 88.31 150 LYS A C 1
ATOM 1231 O O . LYS A 1 150 ? -43.818 -19.510 81.789 1.00 88.31 150 LYS A O 1
ATOM 1236 N N . LEU A 1 151 ? -43.681 -18.443 79.826 1.00 83.62 151 LEU A N 1
ATOM 1237 C CA . LEU A 1 151 ? -45.021 -17.857 79.889 1.00 83.62 151 LEU A CA 1
ATOM 1238 C C . LEU A 1 151 ? -46.112 -18.925 79.786 1.00 83.62 151 LEU A C 1
ATOM 1240 O O . LEU A 1 151 ? -47.061 -18.854 80.555 1.00 83.62 151 LEU A O 1
ATOM 1244 N N . THR A 1 152 ? -45.977 -19.936 78.921 1.00 79.44 152 THR A N 1
ATOM 1245 C CA . THR A 1 152 ? -46.891 -21.092 78.899 1.00 79.44 152 THR A CA 1
ATOM 1246 C C . THR A 1 152 ? -46.839 -21.870 80.205 1.00 79.44 152 THR A C 1
ATOM 1248 O O . THR A 1 152 ? -47.888 -22.251 80.705 1.00 79.44 152 THR A O 1
ATOM 1251 N N . GLU A 1 153 ? -45.665 -22.066 80.810 1.00 79.44 153 GLU A N 1
ATOM 1252 C CA . GLU A 1 153 ? -45.528 -22.724 82.118 1.00 79.44 153 GLU A CA 1
ATOM 1253 C C . GLU A 1 153 ? -46.242 -21.928 83.226 1.00 79.44 153 GLU A C 1
ATOM 1255 O O . GLU A 1 153 ? -46.988 -22.494 84.024 1.00 79.44 153 GLU A O 1
ATOM 1260 N N . VAL A 1 154 ? -46.061 -20.603 83.246 1.00 74.50 154 VAL A N 1
ATOM 1261 C CA . VAL A 1 154 ? -46.706 -19.691 84.204 1.00 74.50 154 VAL A CA 1
ATOM 1262 C C . VAL A 1 154 ? -48.214 -19.585 83.955 1.00 74.50 154 VAL A C 1
ATOM 1264 O O . VAL A 1 154 ? -48.976 -19.564 84.916 1.00 74.50 154 VAL A O 1
ATOM 1267 N N . ALA A 1 155 ? -48.659 -19.574 82.697 1.00 64.75 155 ALA A N 1
ATOM 1268 C CA . ALA A 1 155 ? -50.074 -19.592 82.325 1.00 64.75 155 ALA A CA 1
ATOM 1269 C C . ALA A 1 155 ? -50.741 -20.929 82.691 1.00 64.75 155 ALA A C 1
ATOM 1271 O O . ALA A 1 155 ? -51.857 -20.934 83.193 1.00 64.75 155 ALA A O 1
ATOM 1272 N N . SER A 1 156 ? -50.029 -22.052 82.544 1.00 61.66 156 SER A N 1
ATOM 1273 C CA . SER A 1 156 ? -50.510 -23.392 82.923 1.00 61.66 156 SER A CA 1
ATOM 1274 C C . SER A 1 156 ? -50.559 -23.612 84.441 1.00 61.66 156 SER A C 1
ATOM 1276 O O . SER A 1 156 ? -51.186 -24.560 84.903 1.00 61.66 156 SER A O 1
ATOM 1278 N N . ARG A 1 157 ? -49.891 -22.762 85.236 1.00 56.16 157 ARG A N 1
ATOM 1279 C CA . ARG A 1 157 ? -49.887 -22.806 86.711 1.00 56.16 157 ARG A CA 1
ATOM 1280 C C . ARG A 1 157 ? -50.685 -21.673 87.365 1.00 56.16 157 ARG A C 1
ATOM 1282 O O . ARG A 1 157 ? -50.654 -21.548 88.587 1.00 56.16 157 ARG A O 1
ATOM 1289 N N . LYS A 1 158 ? -51.390 -20.843 86.593 1.00 44.81 158 LYS A N 1
ATOM 1290 C CA . LYS A 1 158 ? -52.106 -19.675 87.116 1.00 44.81 158 LYS A CA 1
ATOM 1291 C C . LYS A 1 158 ? -53.503 -19.558 86.507 1.00 44.81 158 LYS A C 1
ATOM 1293 O O . LYS A 1 158 ? -53.779 -18.631 85.753 1.00 44.81 158 LYS A O 1
ATOM 1298 N N . ASP A 1 159 ? -54.402 -20.453 86.909 1.00 36.50 159 ASP A N 1
ATOM 1299 C CA . ASP A 1 159 ? -55.832 -20.136 86.924 1.00 36.50 159 ASP A CA 1
ATOM 1300 C C . ASP A 1 159 ? -56.091 -19.195 88.105 1.00 36.50 159 ASP A C 1
ATOM 1302 O O . ASP A 1 159 ? -56.137 -19.630 89.249 1.00 36.50 159 ASP A O 1
ATOM 1306 N N . PHE A 1 160 ? -56.145 -17.888 87.837 1.00 35.53 160 PHE A N 1
ATOM 1307 C CA . PHE A 1 160 ? -57.184 -16.973 88.330 1.00 35.53 160 PHE A CA 1
ATOM 1308 C C . PHE A 1 160 ? -56.929 -15.549 87.804 1.00 35.53 160 PHE A C 1
ATOM 1310 O O . PHE A 1 160 ? -55.921 -14.921 88.120 1.00 35.53 160 PHE A O 1
ATOM 1317 N N . SER A 1 161 ? -57.926 -15.053 87.061 1.00 32.50 161 SER A N 1
ATOM 1318 C CA . SER A 1 161 ? -58.387 -13.657 86.993 1.00 32.50 161 SER A CA 1
ATOM 1319 C C . SER A 1 161 ? -57.389 -12.549 86.606 1.00 32.50 161 SER A C 1
ATO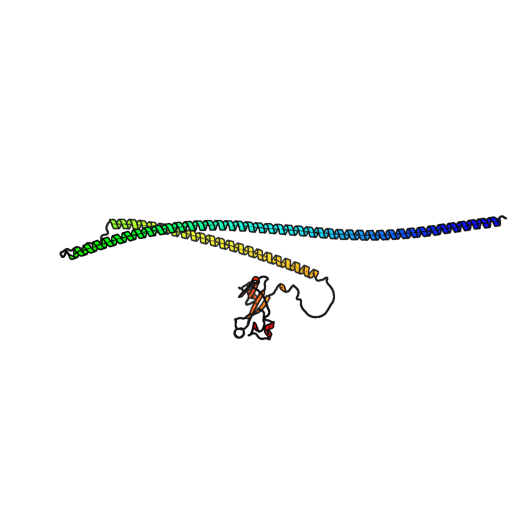M 1321 O O . SER A 1 161 ? -56.589 -12.113 87.428 1.00 32.50 161 SER A O 1
ATOM 1323 N N . ALA A 1 162 ? -57.583 -11.947 85.423 1.00 33.72 162 ALA A N 1
ATOM 1324 C CA . ALA A 1 162 ? -58.080 -10.561 85.293 1.00 33.72 162 ALA A CA 1
ATOM 1325 C C . ALA A 1 162 ? -57.896 -10.000 83.864 1.00 33.72 162 ALA A C 1
ATOM 1327 O O . ALA A 1 162 ? -56.789 -9.785 83.382 1.00 33.72 162 ALA A O 1
ATOM 1328 N N . THR A 1 163 ? -59.036 -9.769 83.215 1.00 33.22 163 THR A N 1
ATOM 1329 C CA . THR A 1 163 ? -59.467 -8.569 82.474 1.00 33.22 163 THR A CA 1
ATOM 1330 C C . THR A 1 163 ? -58.425 -7.516 82.062 1.00 33.22 163 THR A C 1
ATOM 1332 O O . THR A 1 163 ? -57.734 -6.957 82.906 1.00 33.22 163 THR A O 1
ATOM 1335 N N . GLY A 1 164 ? -58.498 -7.052 80.804 1.00 34.25 164 GLY A N 1
ATOM 1336 C CA . GLY A 1 164 ? -58.190 -5.644 80.507 1.00 34.25 164 GLY A CA 1
ATOM 1337 C C . GLY A 1 164 ? -57.643 -5.331 79.117 1.00 34.25 164 GLY A C 1
ATOM 1338 O O . GLY A 1 164 ? -56.460 -5.482 78.852 1.00 34.25 164 GLY A O 1
ATOM 1339 N N . LYS A 1 165 ? -58.515 -4.796 78.256 1.00 46.22 165 LYS A N 1
ATOM 1340 C CA . LYS A 1 165 ? -58.211 -4.103 76.992 1.00 46.22 165 LYS A CA 1
ATOM 1341 C C . LYS A 1 165 ? -57.107 -3.044 77.158 1.00 46.22 165 LYS A C 1
ATOM 1343 O O . LYS A 1 165 ? -57.230 -2.203 78.043 1.00 46.22 165 LYS A O 1
ATOM 1348 N N . ALA A 1 166 ? -56.180 -2.928 76.203 1.00 36.41 166 ALA A N 1
ATOM 1349 C CA . ALA A 1 166 ? -55.560 -1.637 75.892 1.00 36.41 166 ALA A CA 1
ATOM 1350 C C . ALA A 1 166 ? -55.055 -1.566 74.444 1.00 36.41 166 ALA A C 1
ATOM 1352 O O . ALA A 1 166 ? -54.372 -2.450 73.941 1.00 36.41 166 ALA A O 1
ATOM 1353 N N . LYS A 1 167 ? -55.455 -0.476 73.789 1.00 41.81 167 LYS A N 1
ATOM 1354 C CA . LYS A 1 167 ? -55.179 -0.079 72.410 1.00 41.81 167 LYS A CA 1
ATOM 1355 C C . LYS A 1 167 ? -53.682 -0.024 72.096 1.00 41.81 167 LYS A C 1
ATOM 1357 O O . LYS A 1 167 ? -52.913 0.574 72.842 1.00 41.81 167 LYS A O 1
ATOM 1362 N N . ASN A 1 168 ? -53.342 -0.496 70.896 1.00 40.69 168 ASN A N 1
ATOM 1363 C CA . ASN A 1 168 ? -52.151 -0.103 70.150 1.00 40.69 168 ASN A CA 1
ATOM 1364 C C . ASN A 1 168 ? -51.998 1.425 70.156 1.00 40.69 168 ASN A C 1
ATOM 1366 O O . ASN A 1 168 ? -52.747 2.140 69.490 1.00 40.69 168 ASN A O 1
ATOM 1370 N N . LYS A 1 169 ? -51.001 1.919 70.887 1.00 47.97 169 LYS A N 1
ATOM 1371 C CA . LYS A 1 169 ? -50.441 3.255 70.702 1.00 47.97 169 LYS A CA 1
ATOM 1372 C C . LYS A 1 169 ? -48.941 3.051 70.532 1.00 47.97 169 LYS A C 1
ATOM 1374 O O . LYS A 1 169 ? -48.272 2.639 71.474 1.00 47.97 169 LYS A O 1
ATOM 1379 N N . ALA A 1 170 ? -48.462 3.231 69.299 1.00 52.88 170 ALA A N 1
ATOM 1380 C CA . ALA A 1 170 ? -47.057 3.067 68.943 1.00 52.88 170 ALA A CA 1
ATOM 1381 C C . ALA A 1 170 ? -46.179 3.859 69.922 1.00 52.88 170 ALA A C 1
ATOM 1383 O O . ALA A 1 170 ? -46.439 5.036 70.187 1.00 52.88 170 ALA A O 1
ATOM 1384 N N . SER A 1 171 ? -45.177 3.185 70.485 1.00 57.50 171 SER A N 1
ATOM 1385 C CA . SER A 1 171 ? -44.248 3.781 71.437 1.00 57.50 171 SER A CA 1
ATOM 1386 C C . SER A 1 171 ? -43.490 4.929 70.768 1.00 57.50 171 SER A C 1
ATOM 1388 O O . SER A 1 171 ? -43.044 4.813 69.627 1.00 57.50 171 SER A O 1
ATOM 1390 N N . SER A 1 172 ? -43.310 6.037 71.489 1.00 60.09 172 SER A N 1
ATOM 1391 C CA . SER A 1 172 ? -42.529 7.208 71.051 1.00 60.09 172 SER A CA 1
ATOM 1392 C C . SER A 1 172 ? -41.119 6.829 70.552 1.00 60.09 172 SER A C 1
ATOM 1394 O O . SER A 1 172 ? -40.570 7.473 69.659 1.00 60.09 172 SER A O 1
ATOM 1396 N N . ALA A 1 173 ? -40.556 5.725 71.056 1.00 66.62 173 ALA A N 1
ATOM 1397 C CA . ALA A 1 173 ? -39.284 5.172 70.596 1.00 66.62 173 ALA A CA 1
ATOM 1398 C C . ALA A 1 173 ? -39.358 4.530 69.193 1.00 66.62 173 ALA A C 1
ATOM 1400 O O . ALA A 1 173 ? -38.454 4.737 68.383 1.00 66.62 173 ALA A O 1
ATOM 1401 N N . ASP A 1 174 ? -40.441 3.815 68.875 1.00 69.75 174 ASP A N 1
ATOM 1402 C CA . ASP A 1 174 ? -40.654 3.222 67.546 1.00 69.75 174 ASP A CA 1
ATOM 1403 C C . ASP A 1 174 ? -40.951 4.293 66.498 1.00 69.75 174 ASP A C 1
ATOM 1405 O O . ASP A 1 174 ? -40.514 4.175 65.354 1.00 69.75 174 ASP A O 1
ATOM 1409 N N . LEU A 1 175 ? -41.637 5.373 66.894 1.00 72.62 175 LEU A N 1
ATOM 1410 C CA . LEU A 1 175 ? -41.868 6.523 66.020 1.00 72.62 175 LEU A CA 1
ATOM 1411 C C . LEU A 1 175 ? -40.544 7.200 65.642 1.00 72.62 175 LEU A C 1
ATOM 1413 O O . LEU A 1 175 ? -40.296 7.438 64.466 1.00 72.62 175 LEU A O 1
ATOM 1417 N N . ARG A 1 176 ? -39.648 7.407 66.619 1.00 78.69 176 ARG A N 1
ATOM 1418 C CA . ARG A 1 176 ? -38.305 7.971 66.388 1.00 78.69 176 ARG A CA 1
ATOM 1419 C C . ARG A 1 176 ? -37.421 7.067 65.528 1.00 78.69 176 ARG A C 1
ATOM 1421 O O . ARG A 1 176 ? -36.625 7.566 64.734 1.00 78.69 176 ARG A O 1
ATOM 1428 N N . LYS A 1 177 ? -37.539 5.742 65.674 1.00 82.19 177 LYS A N 1
ATOM 1429 C CA . LYS A 1 177 ? -36.822 4.781 64.824 1.00 82.19 177 LYS A CA 1
ATOM 1430 C C . LYS A 1 177 ? -37.346 4.827 63.387 1.00 82.19 177 LYS A C 1
ATOM 1432 O O . LYS A 1 177 ? -36.550 4.966 62.465 1.00 82.19 177 LYS A O 1
ATOM 1437 N N . LYS A 1 178 ? -38.673 4.834 63.209 1.00 82.50 178 LYS A N 1
ATOM 1438 C CA . LYS A 1 178 ? -39.301 5.007 61.894 1.00 82.50 178 LYS A CA 1
ATOM 1439 C C . LYS A 1 178 ? -38.990 6.360 61.260 1.00 82.50 178 LYS A C 1
ATOM 1441 O O . LYS A 1 178 ? -38.783 6.400 60.057 1.00 82.50 178 LYS A O 1
ATOM 1446 N N . GLU A 1 179 ? -38.895 7.446 62.025 1.00 82.69 179 GLU A N 1
ATOM 1447 C CA . GLU A 1 179 ? -38.475 8.754 61.501 1.00 82.69 179 GLU A CA 1
ATOM 1448 C C . GLU A 1 179 ? -37.027 8.744 60.998 1.00 82.69 179 GLU A C 1
ATOM 1450 O O . GLU A 1 179 ? -36.748 9.304 59.937 1.00 82.69 179 GLU A O 1
ATOM 1455 N N . LYS A 1 180 ? -36.100 8.089 61.713 1.00 88.69 180 LYS A N 1
ATOM 1456 C CA . LYS A 1 180 ? -34.713 7.926 61.245 1.00 88.69 180 LYS A CA 1
ATOM 1457 C C . LYS A 1 180 ? -34.631 7.059 59.991 1.00 88.69 180 LYS A C 1
ATOM 1459 O O . LYS A 1 180 ? -33.953 7.447 59.044 1.00 88.69 180 LYS A O 1
ATOM 1464 N N . ASP A 1 181 ? -35.346 5.936 59.965 1.00 87.56 181 ASP A N 1
ATOM 1465 C CA . ASP A 1 181 ? -35.405 5.066 58.787 1.00 87.56 181 ASP A CA 1
ATOM 1466 C C . ASP A 1 181 ? -36.065 5.771 57.596 1.00 87.56 181 ASP A C 1
ATOM 1468 O O . ASP A 1 181 ? -35.581 5.656 56.476 1.00 87.56 181 ASP A O 1
ATOM 1472 N N . CYS A 1 182 ? -37.106 6.575 57.825 1.00 87.00 182 CYS A N 1
ATOM 1473 C CA . CYS A 1 182 ? -37.748 7.370 56.781 1.00 87.00 182 CYS A CA 1
ATOM 1474 C C . CYS A 1 182 ? -36.794 8.429 56.214 1.00 87.00 182 CYS A C 1
ATOM 1476 O O . CYS A 1 182 ? -36.723 8.588 54.999 1.00 87.00 182 CYS A O 1
ATOM 1478 N N . ARG A 1 183 ? -36.009 9.110 57.065 1.00 92.25 183 ARG A N 1
ATOM 1479 C CA . ARG A 1 183 ? -34.968 10.049 56.607 1.00 92.25 183 ARG A CA 1
ATOM 1480 C C . ARG A 1 183 ? -33.873 9.349 55.804 1.00 92.25 183 ARG A C 1
ATOM 1482 O O . ARG A 1 183 ? -33.471 9.875 54.772 1.00 92.25 183 ARG A O 1
ATOM 1489 N N . ARG A 1 184 ? -33.424 8.168 56.244 1.00 93.12 184 ARG A N 1
ATOM 1490 C CA . ARG A 1 184 ? -32.429 7.363 55.519 1.00 93.12 184 ARG A CA 1
ATOM 1491 C C . ARG A 1 184 ? -32.952 6.940 54.146 1.00 93.12 184 ARG A C 1
ATOM 1493 O O . ARG A 1 184 ? -32.302 7.222 53.149 1.00 93.12 184 ARG A O 1
ATOM 1500 N N . LEU A 1 185 ? -34.150 6.356 54.088 1.00 92.19 185 LEU A N 1
ATOM 1501 C CA . LEU A 1 185 ? -34.783 5.940 52.832 1.00 92.19 185 LEU A CA 1
ATOM 1502 C C . LEU A 1 185 ? -35.015 7.123 51.884 1.00 92.19 185 LEU A C 1
ATOM 1504 O O . LEU A 1 185 ? -34.896 6.979 50.673 1.00 92.19 185 LEU A O 1
ATOM 1508 N N . GLN A 1 186 ? -35.318 8.307 52.416 1.00 92.31 186 GLN A N 1
ATOM 1509 C CA . GLN A 1 186 ? -35.488 9.512 51.608 1.00 92.31 186 GLN A CA 1
ATOM 1510 C C . GLN A 1 186 ? -34.156 10.029 51.043 1.00 92.31 186 GLN A C 1
ATOM 1512 O O . GLN A 1 186 ? -34.115 10.517 49.913 1.00 92.31 186 GLN A O 1
ATOM 1517 N N . GLN A 1 187 ? -33.061 9.883 51.792 1.00 93.44 187 GLN A N 1
ATOM 1518 C CA . GLN A 1 187 ? -31.717 10.210 51.323 1.00 93.44 187 GLN A CA 1
ATOM 1519 C C . GLN A 1 187 ? -31.232 9.208 50.264 1.00 93.44 187 GLN A C 1
ATOM 1521 O O . GLN A 1 187 ? -30.758 9.636 49.215 1.00 93.44 187 GLN A O 1
ATOM 1526 N N . GLU A 1 188 ? -31.449 7.907 50.480 1.00 93.38 188 GLU A N 1
ATOM 1527 C CA . GLU A 1 188 ? -31.177 6.842 49.499 1.00 93.38 188 GLU A CA 1
ATOM 1528 C C . GLU A 1 188 ? -31.980 7.059 48.210 1.00 93.38 188 GLU A C 1
ATOM 1530 O O . GLU A 1 188 ? -31.417 7.034 47.122 1.00 93.38 188 GLU A O 1
ATOM 1535 N N . LEU A 1 189 ? -33.273 7.388 48.314 1.00 91.06 189 LEU A N 1
ATOM 1536 C CA . LEU A 1 189 ? -34.104 7.715 47.152 1.00 91.06 189 LEU A CA 1
ATOM 1537 C C . LEU A 1 189 ? -33.569 8.928 46.375 1.00 91.06 189 LEU A C 1
ATOM 1539 O O . LEU A 1 189 ? -33.669 8.969 45.150 1.00 91.06 189 LEU A O 1
ATOM 1543 N N . THR A 1 190 ? -33.028 9.927 47.075 1.00 93.56 190 THR A N 1
ATOM 1544 C CA . THR A 1 190 ? -32.468 11.130 46.442 1.00 93.56 190 THR A CA 1
ATOM 1545 C C . THR A 1 190 ? -31.160 10.810 45.721 1.00 93.56 190 THR A C 1
ATOM 1547 O O . THR A 1 190 ? -31.012 11.184 44.561 1.00 93.56 190 THR A O 1
ATOM 1550 N N . GLN A 1 191 ? -30.259 10.062 46.365 1.00 95.00 191 GLN A N 1
ATOM 1551 C CA . GLN A 1 191 ? -29.007 9.601 45.757 1.00 95.00 191 GLN A CA 1
ATOM 1552 C C . GLN A 1 191 ? -29.264 8.723 44.534 1.00 95.00 191 GLN A C 1
ATOM 1554 O O . GLN A 1 191 ? -28.628 8.900 43.499 1.00 95.00 191 GLN A O 1
ATOM 1559 N N . GLU A 1 192 ? -30.237 7.818 44.621 1.00 93.19 192 GLU A N 1
ATOM 1560 C CA . GLU A 1 192 ? -30.542 6.926 43.512 1.00 93.19 192 GLU A CA 1
ATOM 1561 C C . GLU A 1 192 ? -31.139 7.701 42.327 1.00 93.19 192 GLU A C 1
ATOM 1563 O O . GLU A 1 192 ? -30.765 7.467 41.180 1.00 93.19 192 GLU A O 1
ATOM 1568 N N . ARG A 1 193 ? -31.991 8.706 42.583 1.00 93.12 193 ARG A N 1
ATOM 1569 C CA . ARG A 1 193 ? -32.479 9.629 41.541 1.00 93.12 193 ARG A CA 1
ATOM 1570 C C . ARG A 1 193 ? -31.349 10.408 40.877 1.00 93.12 193 ARG A C 1
ATOM 1572 O O . ARG A 1 193 ? -31.358 10.549 39.657 1.00 93.12 193 ARG A O 1
ATOM 1579 N N . GLU A 1 194 ? -30.395 10.906 41.656 1.00 95.19 194 GLU A N 1
ATOM 1580 C CA . GLU A 1 194 ? -29.241 11.638 41.132 1.00 95.19 194 GLU A CA 1
ATOM 1581 C C . GLU A 1 194 ? -28.351 10.730 40.273 1.00 95.19 194 GLU A C 1
ATOM 1583 O O . GLU A 1 194 ? -27.989 11.097 39.156 1.00 95.19 194 GLU A O 1
ATOM 1588 N N . LYS A 1 195 ? -28.098 9.498 40.728 1.00 96.62 195 LYS A N 1
ATOM 1589 C CA . LYS A 1 195 ? -27.351 8.477 39.985 1.00 96.62 195 LYS A CA 1
ATOM 1590 C C . LYS A 1 195 ? -28.033 8.103 38.667 1.00 96.62 195 LYS A C 1
ATOM 1592 O O . LYS A 1 195 ? -27.376 8.051 37.629 1.00 96.62 195 LYS A O 1
ATOM 1597 N N . TYR A 1 196 ? -29.351 7.885 38.678 1.00 93.75 196 TYR A N 1
ATOM 1598 C CA . T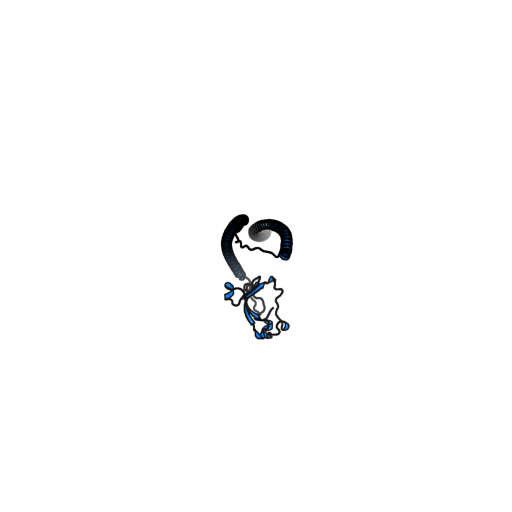YR A 1 196 ? -30.108 7.643 37.447 1.00 93.75 196 TYR A CA 1
ATOM 1599 C C . TYR A 1 196 ? -30.080 8.853 36.510 1.00 93.75 196 TYR A C 1
ATOM 1601 O O . TYR A 1 196 ? -29.922 8.667 35.306 1.00 93.75 196 TYR A O 1
ATOM 1609 N N . GLY A 1 197 ? -30.161 10.076 37.042 1.00 96.25 197 GLY A N 1
ATOM 1610 C CA . GLY A 1 197 ? -30.027 11.301 36.252 1.00 96.25 197 GLY A CA 1
ATOM 1611 C C . GLY A 1 197 ? -28.658 11.423 35.575 1.00 96.25 197 GLY A C 1
ATOM 1612 O O . GLY A 1 197 ? -28.583 11.733 34.388 1.00 96.25 197 GLY A O 1
ATOM 1613 N N . GLN A 1 198 ? -27.575 11.107 36.292 1.00 96.06 198 GLN A N 1
ATOM 1614 C CA . GLN A 1 198 ? -26.219 11.086 35.732 1.00 96.06 198 GLN A CA 1
ATOM 1615 C C . GLN A 1 198 ? -26.062 10.011 34.647 1.00 96.06 198 GLN A C 1
ATOM 1617 O O . GLN A 1 198 ? -25.514 10.294 33.582 1.00 96.06 198 GLN A O 1
ATOM 1622 N N . ASN A 1 199 ? -26.586 8.802 34.874 1.00 95.81 199 ASN A N 1
ATOM 1623 C CA . ASN A 1 199 ? -26.559 7.728 33.876 1.00 95.81 199 ASN A CA 1
ATOM 1624 C C . ASN A 1 199 ? -27.364 8.088 32.625 1.00 95.81 199 ASN A C 1
ATOM 1626 O O . ASN A 1 199 ? -26.897 7.856 31.513 1.00 95.81 199 ASN A O 1
ATOM 1630 N N . GLN A 1 200 ? -28.540 8.697 32.795 1.00 94.00 200 GLN A N 1
ATOM 1631 C CA . GLN A 1 200 ? -29.353 9.178 31.683 1.00 94.00 200 GLN A CA 1
ATOM 1632 C C . GLN A 1 200 ? -28.591 10.220 30.856 1.00 94.00 200 GLN A C 1
ATOM 1634 O O . GLN A 1 200 ? -28.547 10.106 29.633 1.00 94.00 200 GLN A O 1
ATOM 1639 N N . ALA A 1 201 ? -27.957 11.199 31.509 1.00 95.56 201 ALA A N 1
ATOM 1640 C CA . ALA A 1 201 ? -27.159 12.216 30.827 1.00 95.56 201 ALA A CA 1
ATOM 1641 C C . ALA A 1 201 ? -25.953 11.607 30.093 1.00 95.56 201 ALA A C 1
ATOM 1643 O O . ALA A 1 201 ? -25.670 11.987 28.958 1.00 95.56 201 ALA A O 1
ATOM 1644 N N . LYS A 1 202 ? -25.277 10.628 30.710 1.00 97.06 202 LYS A N 1
ATOM 1645 C CA . LYS A 1 202 ? -24.170 9.897 30.084 1.00 97.06 202 LYS A CA 1
ATOM 1646 C C . LYS A 1 202 ? -24.633 9.156 28.831 1.00 97.06 202 LYS A C 1
ATOM 1648 O O . LYS A 1 202 ? -24.075 9.382 27.768 1.00 97.06 202 LYS A O 1
ATOM 1653 N N . TRP A 1 203 ? -25.679 8.336 28.924 1.00 95.62 203 TRP A N 1
ATOM 1654 C CA . TRP A 1 203 ? -26.185 7.582 27.772 1.00 95.62 203 TRP A CA 1
ATOM 1655 C C . TRP A 1 203 ? -26.707 8.489 26.662 1.00 95.62 203 TRP A C 1
ATOM 1657 O O . TRP A 1 203 ? -26.550 8.172 25.488 1.00 95.62 203 TRP A O 1
ATOM 1667 N N . GLN A 1 204 ? -27.302 9.628 27.016 1.00 96.62 204 GLN A N 1
ATOM 1668 C CA . GLN A 1 204 ? -27.742 10.612 26.035 1.00 96.62 204 GLN A CA 1
ATOM 1669 C C . GLN A 1 204 ? -26.557 11.244 25.292 1.00 96.62 204 GLN A C 1
ATOM 1671 O O . GLN A 1 204 ? -26.642 11.437 24.081 1.00 96.62 204 GLN A O 1
ATOM 1676 N N . LYS A 1 205 ? -25.448 11.512 25.993 1.00 96.44 205 LYS A N 1
ATOM 1677 C CA . LYS A 1 205 ? -24.200 11.970 25.377 1.00 96.44 205 LYS A CA 1
ATOM 1678 C C . LYS A 1 205 ? -23.569 10.885 24.500 1.00 96.44 205 LYS A C 1
ATOM 1680 O O . LYS A 1 205 ? -23.284 11.157 23.342 1.00 96.44 205 LYS A O 1
ATOM 1685 N N . ASP A 1 206 ? -23.429 9.661 25.012 1.00 94.44 206 ASP A N 1
ATOM 1686 C CA . ASP A 1 206 ? -22.847 8.531 24.273 1.00 94.44 206 ASP A CA 1
ATOM 1687 C C . ASP A 1 206 ? -23.629 8.256 22.974 1.00 94.44 206 ASP A C 1
ATOM 1689 O O . ASP A 1 206 ? -23.045 7.991 21.925 1.00 94.44 206 ASP A O 1
ATOM 1693 N N . LEU A 1 207 ? -24.962 8.376 23.016 1.00 92.50 207 LEU A N 1
ATOM 1694 C CA . LEU A 1 207 ? -25.823 8.252 21.839 1.00 92.50 207 LEU A CA 1
ATOM 1695 C C . LEU A 1 207 ? -25.553 9.358 20.808 1.00 92.50 207 LEU A C 1
ATOM 1697 O O . LEU A 1 207 ? -25.526 9.090 19.608 1.00 92.50 207 LEU A O 1
ATOM 1701 N N . GLN A 1 208 ? -25.342 10.592 21.267 1.00 95.06 208 GLN A N 1
ATOM 1702 C CA . GLN A 1 208 ? -25.044 11.730 20.402 1.00 95.06 208 GLN A CA 1
ATOM 1703 C C . GLN A 1 208 ? -23.651 11.604 19.762 1.00 95.06 208 GLN A C 1
ATOM 1705 O O . GLN A 1 208 ? -23.509 11.855 18.564 1.00 95.06 208 GLN A O 1
ATOM 1710 N N . ASP A 1 209 ? -22.660 11.141 20.526 1.00 93.56 209 ASP A N 1
ATOM 1711 C CA . ASP A 1 209 ? -21.294 10.893 20.054 1.00 93.56 209 ASP A CA 1
ATOM 1712 C C . ASP A 1 209 ? -21.263 9.749 19.019 1.00 93.56 209 ASP A C 1
ATOM 1714 O O . ASP A 1 209 ? -20.671 9.897 17.948 1.00 93.56 209 ASP A O 1
ATOM 1718 N N . LEU A 1 210 ? -21.981 8.645 19.266 1.00 92.94 210 LEU A N 1
ATOM 1719 C CA . LEU A 1 210 ? -22.133 7.547 18.297 1.00 92.94 210 LEU A CA 1
ATOM 1720 C C . LEU A 1 210 ? -22.815 8.005 17.004 1.00 92.94 210 LEU A C 1
ATOM 1722 O O . LEU A 1 210 ? -22.435 7.589 15.909 1.00 92.94 210 LEU A O 1
ATOM 1726 N N . GLN A 1 211 ? -23.823 8.870 17.112 1.00 92.94 211 GLN A N 1
ATOM 1727 C CA . GLN A 1 211 ? -24.518 9.395 15.942 1.00 92.94 211 GLN A CA 1
ATOM 1728 C C . GLN A 1 211 ? -23.623 10.333 15.119 1.00 92.94 211 GLN A C 1
ATOM 1730 O O . GLN A 1 211 ? -23.700 10.310 13.890 1.00 92.94 211 GLN A O 1
ATOM 1735 N N . ALA A 1 212 ? -22.740 11.102 15.764 1.00 91.31 212 ALA A N 1
ATOM 1736 C CA . ALA A 1 212 ? -21.730 11.906 15.081 1.00 91.31 212 ALA A CA 1
ATOM 1737 C C . ALA A 1 212 ? -20.690 11.029 14.359 1.00 91.31 212 ALA A C 1
ATOM 1739 O O . ALA A 1 212 ? -20.437 11.248 13.174 1.00 91.31 212 ALA A O 1
ATOM 1740 N N . GLN A 1 213 ? -20.172 9.990 15.024 1.00 89.56 213 GLN A N 1
ATOM 1741 C CA . GLN A 1 213 ? -19.238 9.030 14.417 1.00 89.56 213 GLN A CA 1
ATOM 1742 C C . GLN A 1 213 ? -19.843 8.336 13.191 1.00 89.56 213 GLN 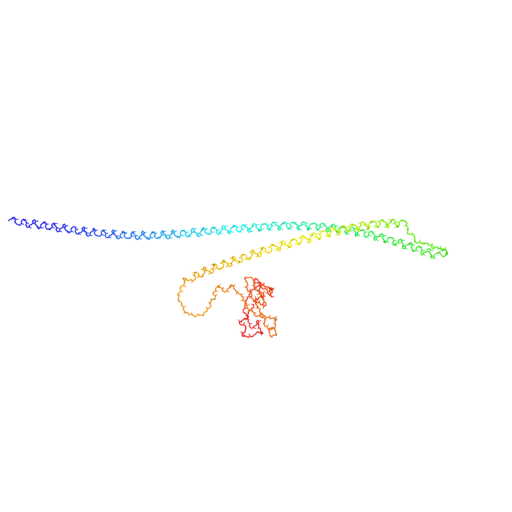A C 1
ATOM 1744 O O . GLN A 1 213 ? -19.191 8.215 12.160 1.00 89.56 213 GLN A O 1
ATOM 1749 N N . LEU A 1 214 ? -21.118 7.940 13.256 1.00 90.31 214 LEU A N 1
ATOM 1750 C CA . LEU A 1 214 ? -21.814 7.332 12.120 1.00 90.31 214 LEU A CA 1
ATOM 1751 C C . LEU A 1 214 ? -21.879 8.265 10.897 1.00 90.31 214 LEU A C 1
ATOM 1753 O O . LEU A 1 214 ? -21.806 7.805 9.755 1.00 90.31 214 LEU A O 1
ATOM 1757 N N . VAL A 1 215 ? -22.059 9.569 11.116 1.00 93.38 215 VAL A N 1
ATOM 1758 C CA . VAL A 1 215 ? -22.076 10.562 10.032 1.00 93.38 215 VAL A CA 1
ATOM 1759 C C . VAL A 1 215 ? -20.677 10.740 9.442 1.00 93.38 215 VAL A C 1
ATOM 1761 O O . VAL A 1 215 ? -20.538 10.769 8.218 1.00 93.38 215 VAL A O 1
ATOM 1764 N N . GLU A 1 216 ? -19.647 10.803 10.287 1.00 91.12 216 GLU A N 1
ATOM 1765 C CA . GLU A 1 216 ? -18.250 10.911 9.857 1.00 91.12 216 GLU A CA 1
ATOM 1766 C C . GLU A 1 216 ? -17.822 9.693 9.024 1.00 91.12 216 GLU A C 1
ATOM 1768 O O . GLU A 1 216 ? -17.359 9.861 7.894 1.00 91.12 216 GLU A O 1
ATOM 1773 N N . GLU A 1 217 ? -18.109 8.479 9.495 1.00 88.12 217 GLU A N 1
ATOM 1774 C CA . GLU A 1 217 ? -17.852 7.226 8.771 1.00 88.12 217 GLU A CA 1
ATOM 1775 C C . GLU A 1 217 ? -18.586 7.167 7.425 1.00 88.12 217 GLU A C 1
ATOM 1777 O O . GLU A 1 217 ? -18.006 6.794 6.403 1.00 88.12 217 GLU A O 1
ATOM 1782 N N . ASN A 1 218 ? -19.852 7.598 7.367 1.00 85.19 218 ASN A N 1
ATOM 1783 C CA . ASN A 1 218 ? -20.578 7.661 6.094 1.00 85.19 218 ASN A CA 1
ATOM 1784 C C . ASN A 1 218 ? -19.945 8.656 5.112 1.00 85.19 218 ASN A C 1
ATOM 1786 O O . ASN A 1 218 ? -19.892 8.388 3.909 1.00 85.19 218 ASN A O 1
ATOM 1790 N N . SER A 1 219 ? -19.446 9.788 5.609 1.00 87.19 219 SER A N 1
ATOM 1791 C CA . SER A 1 219 ? -18.754 10.778 4.782 1.00 87.19 219 SER A CA 1
ATOM 1792 C C . SER A 1 219 ? -17.417 10.246 4.250 1.00 87.19 219 SER A C 1
ATOM 1794 O O . SER A 1 219 ? -17.117 10.403 3.062 1.00 87.19 219 SER A O 1
ATOM 1796 N N . ALA A 1 220 ? -16.656 9.532 5.086 1.00 87.38 220 ALA A N 1
ATOM 1797 C CA . ALA A 1 220 ? -15.407 8.885 4.705 1.00 87.38 220 ALA A CA 1
ATOM 1798 C C . ALA A 1 220 ? -15.648 7.780 3.668 1.00 87.38 220 ALA A C 1
ATOM 1800 O O . ALA A 1 220 ? -14.965 7.728 2.644 1.00 87.38 220 ALA A O 1
ATOM 1801 N N . LYS A 1 221 ? -16.684 6.958 3.872 1.00 89.50 221 LYS A N 1
ATOM 1802 C CA . LYS A 1 221 ? -17.112 5.931 2.915 1.00 89.50 221 LYS A CA 1
ATOM 1803 C C . LYS A 1 221 ? -17.444 6.531 1.549 1.00 89.50 221 LYS A C 1
ATOM 1805 O O . LYS A 1 221 ? -16.982 6.012 0.537 1.00 89.50 221 LYS A O 1
ATOM 1810 N N . LEU A 1 222 ? -18.218 7.618 1.506 1.00 85.31 222 LEU A N 1
ATOM 1811 C CA . LEU A 1 222 ? -18.564 8.281 0.246 1.00 85.31 222 LEU A CA 1
ATOM 1812 C C . LEU A 1 222 ? -17.314 8.811 -0.472 1.00 85.31 222 LEU A C 1
ATOM 1814 O O . LEU A 1 222 ? -17.190 8.668 -1.685 1.00 85.31 222 LEU A O 1
ATOM 1818 N N . ARG A 1 223 ? -16.364 9.382 0.276 1.00 89.00 223 ARG A N 1
ATOM 1819 C CA . ARG A 1 223 ? -15.094 9.863 -0.279 1.00 89.00 223 ARG A CA 1
ATOM 1820 C C . ARG A 1 223 ? -14.267 8.730 -0.888 1.00 89.00 223 ARG A C 1
ATOM 1822 O O . ARG A 1 223 ? -13.768 8.886 -1.997 1.00 89.00 223 ARG A O 1
ATOM 1829 N N . LEU A 1 224 ? -14.148 7.603 -0.185 1.00 83.94 224 LEU A N 1
ATOM 1830 C CA . LEU A 1 224 ? -13.430 6.429 -0.685 1.00 83.94 224 LEU A CA 1
ATOM 1831 C C . LEU A 1 224 ? -14.105 5.829 -1.922 1.00 83.94 224 LEU A C 1
ATOM 1833 O O . LEU A 1 224 ? -13.407 5.399 -2.833 1.00 83.94 224 LEU A O 1
ATOM 1837 N N . GLN A 1 225 ? -15.440 5.847 -1.988 1.00 84.25 225 GLN A N 1
ATOM 1838 C CA . GLN A 1 225 ? -16.171 5.416 -3.181 1.00 84.25 225 GLN A CA 1
ATOM 1839 C C . GLN A 1 225 ? -15.825 6.290 -4.394 1.00 84.25 225 GLN A C 1
ATOM 1841 O O . GLN A 1 225 ? -15.502 5.763 -5.450 1.00 84.25 225 GLN A O 1
ATOM 1846 N N . LEU A 1 226 ? -15.814 7.617 -4.231 1.00 79.69 226 LEU A N 1
ATOM 1847 C CA . LEU A 1 226 ? -15.435 8.534 -5.312 1.00 79.69 226 LEU A CA 1
ATOM 1848 C C . LEU A 1 226 ? -13.972 8.354 -5.751 1.00 79.69 226 LEU A C 1
ATOM 1850 O O . LEU A 1 226 ? -13.655 8.491 -6.931 1.00 79.69 226 LEU A O 1
ATOM 1854 N N . GLU A 1 227 ? -13.069 8.051 -4.815 1.00 86.12 227 GLU A N 1
ATOM 1855 C CA . GLU A 1 227 ? -11.670 7.748 -5.133 1.00 86.12 227 GLU A CA 1
ATOM 1856 C C . GLU A 1 227 ? -11.537 6.429 -5.906 1.00 86.12 227 GLU A C 1
ATOM 1858 O O . GLU A 1 227 ? -10.776 6.369 -6.873 1.00 86.12 227 GLU A O 1
ATOM 1863 N N . LEU A 1 228 ? -12.311 5.405 -5.532 1.00 82.94 228 LEU A N 1
ATOM 1864 C CA . LEU A 1 228 ? -12.377 4.134 -6.251 1.00 82.94 228 LEU A CA 1
ATOM 1865 C C . LEU A 1 228 ? -12.876 4.334 -7.688 1.00 82.94 228 LEU A C 1
ATOM 1867 O O . LEU A 1 228 ? -12.187 3.927 -8.617 1.00 82.94 228 LEU A O 1
ATOM 1871 N N . ASP A 1 229 ? -13.999 5.032 -7.872 1.00 84.06 229 ASP A N 1
ATOM 1872 C CA . ASP A 1 229 ? -14.592 5.283 -9.194 1.00 84.06 229 ASP A CA 1
ATOM 1873 C C . ASP A 1 229 ? -13.625 6.072 -10.110 1.00 84.06 229 ASP A C 1
ATOM 1875 O O . ASP A 1 229 ? -13.514 5.821 -11.316 1.00 84.06 229 ASP A O 1
ATOM 1879 N N . SER A 1 230 ? -12.867 7.011 -9.531 1.00 83.50 230 SER A N 1
ATOM 1880 C CA . SER A 1 230 ? -11.809 7.755 -10.229 1.00 83.50 230 SER A CA 1
ATOM 1881 C C . SER A 1 230 ? -10.657 6.844 -10.665 1.00 83.50 230 SER A C 1
ATOM 1883 O O . SER A 1 230 ? -10.191 6.917 -11.806 1.00 83.50 230 SER A O 1
ATOM 1885 N N . LYS A 1 231 ? -10.217 5.942 -9.780 1.00 86.06 231 LYS A N 1
ATOM 1886 C CA . LYS A 1 231 ? -9.163 4.967 -10.083 1.00 86.06 231 LYS A CA 1
ATOM 1887 C C . LYS A 1 231 ? -9.608 3.946 -11.126 1.00 86.06 231 LYS A C 1
ATOM 1889 O O . LYS A 1 231 ? -8.814 3.622 -12.006 1.00 86.06 231 LYS A O 1
ATOM 1894 N N . ASP A 1 232 ? -10.858 3.499 -11.088 1.00 85.06 232 ASP A N 1
ATOM 1895 C CA . ASP A 1 232 ? -11.424 2.621 -12.116 1.00 85.06 232 ASP A CA 1
ATOM 1896 C C . ASP A 1 232 ? -11.452 3.319 -13.486 1.00 85.06 232 ASP A C 1
ATOM 1898 O O . ASP A 1 232 ? -11.019 2.736 -14.481 1.00 85.06 232 ASP A O 1
ATOM 1902 N N . SER A 1 233 ? -11.817 4.605 -13.536 1.00 84.19 233 SER A N 1
ATOM 1903 C CA . SER A 1 233 ? -11.768 5.408 -14.771 1.00 84.19 233 SER A CA 1
ATOM 1904 C C . SER A 1 233 ? -10.336 5.571 -15.320 1.00 84.19 233 SER A C 1
ATOM 1906 O O . SER A 1 233 ? -10.102 5.526 -16.534 1.00 84.19 233 SER A O 1
ATOM 1908 N N . GLU A 1 234 ? -9.344 5.738 -14.437 1.00 88.50 234 GLU A N 1
ATOM 1909 C CA . GLU A 1 234 ? -7.920 5.785 -14.803 1.00 88.50 234 GLU A CA 1
ATOM 1910 C C . GLU A 1 234 ? -7.454 4.440 -15.386 1.00 88.50 234 GLU A C 1
ATOM 1912 O O . GLU A 1 234 ? -6.785 4.403 -16.423 1.00 88.50 234 GLU A O 1
ATOM 1917 N N . ILE A 1 235 ? -7.864 3.327 -14.768 1.00 85.88 235 ILE A N 1
ATOM 1918 C CA . ILE A 1 235 ? -7.589 1.974 -15.259 1.00 85.88 235 ILE A CA 1
ATOM 1919 C C . ILE A 1 235 ? -8.207 1.769 -16.644 1.00 85.88 235 ILE A C 1
ATOM 1921 O O . ILE A 1 235 ? -7.513 1.286 -17.539 1.00 85.88 235 ILE A O 1
ATOM 1925 N N . GLU A 1 236 ? -9.469 2.145 -16.854 1.00 90.94 236 GLU A N 1
ATOM 1926 C CA . GLU A 1 236 ? -10.127 2.042 -18.163 1.00 90.94 236 GLU A CA 1
ATOM 1927 C C . GLU A 1 236 ? -9.376 2.840 -19.235 1.00 90.94 236 GLU A C 1
ATOM 1929 O O . GLU A 1 236 ? -9.085 2.314 -20.312 1.00 90.94 236 GLU A O 1
ATOM 1934 N N . THR A 1 237 ? -8.958 4.066 -18.914 1.00 84.62 237 THR A N 1
ATOM 1935 C CA . THR A 1 237 ? -8.181 4.918 -19.827 1.00 84.62 237 THR A CA 1
ATOM 1936 C C . THR A 1 237 ? -6.842 4.273 -20.204 1.00 84.62 237 THR A C 1
ATOM 1938 O O . THR A 1 237 ? -6.462 4.232 -21.378 1.00 84.62 237 THR A O 1
ATOM 1941 N N . LEU A 1 238 ? -6.119 3.720 -19.225 1.00 85.44 238 LEU A N 1
ATOM 1942 C CA . LEU A 1 238 ? -4.856 3.018 -19.466 1.00 85.44 238 LEU A CA 1
ATOM 1943 C C . LEU A 1 238 ? -5.062 1.739 -20.283 1.00 85.44 238 LEU A C 1
ATOM 1945 O O . LEU A 1 238 ? -4.274 1.445 -21.183 1.00 85.44 238 LEU A O 1
ATOM 1949 N N . GLN A 1 239 ? -6.135 0.995 -20.021 1.00 87.12 239 GLN A N 1
ATOM 1950 C CA . GLN A 1 239 ? -6.485 -0.195 -20.792 1.00 87.12 239 GLN A CA 1
ATOM 1951 C C . GLN A 1 239 ? -6.850 0.144 -22.242 1.00 87.12 239 GLN A C 1
ATOM 1953 O O . GLN A 1 239 ? -6.424 -0.577 -23.148 1.00 87.12 239 GLN A O 1
ATOM 1958 N N . MET A 1 240 ? -7.572 1.243 -22.484 1.00 83.38 240 MET A N 1
ATOM 1959 C CA . MET A 1 240 ? -7.828 1.754 -23.835 1.00 83.38 240 MET A CA 1
ATOM 1960 C C . MET A 1 240 ? -6.522 2.113 -24.546 1.00 83.38 240 MET A C 1
ATOM 1962 O O . MET A 1 240 ? -6.325 1.726 -25.696 1.00 83.38 240 MET A O 1
ATOM 1966 N N . LYS A 1 241 ? -5.591 2.779 -23.852 1.00 86.75 241 LYS A N 1
ATOM 1967 C CA . LYS A 1 241 ? -4.286 3.149 -24.416 1.00 86.75 241 LYS A CA 1
ATOM 1968 C C . LYS A 1 241 ? -3.439 1.929 -24.785 1.00 86.75 241 LYS A C 1
ATOM 1970 O O . LYS A 1 241 ? -2.866 1.894 -25.869 1.00 86.75 241 LYS A O 1
ATOM 1975 N N . ILE A 1 242 ? -3.397 0.912 -23.920 1.00 83.12 242 ILE A N 1
ATOM 1976 C CA . ILE A 1 242 ? -2.737 -0.372 -24.214 1.00 83.12 242 ILE A CA 1
ATOM 1977 C C . ILE A 1 242 ? -3.384 -1.040 -25.433 1.00 83.12 242 ILE A C 1
ATOM 1979 O O . ILE A 1 242 ? -2.679 -1.524 -26.312 1.00 83.12 242 ILE A O 1
ATOM 1983 N N . SER A 1 243 ? -4.716 -1.026 -25.513 1.00 80.75 243 SER A N 1
ATOM 1984 C CA . SER A 1 243 ? -5.449 -1.615 -26.640 1.00 80.75 243 SER A CA 1
ATOM 1985 C C . SER A 1 243 ? -5.152 -0.894 -27.964 1.00 80.75 243 SER A C 1
ATOM 1987 O O . SER A 1 243 ? -4.938 -1.563 -28.971 1.00 80.75 243 SER A O 1
ATOM 1989 N N . SER A 1 244 ? -5.057 0.443 -27.962 1.00 80.38 244 SER A N 1
ATOM 1990 C CA . SER A 1 244 ? -4.654 1.237 -29.139 1.00 80.38 244 SER A CA 1
ATOM 1991 C C . SER A 1 244 ? -3.242 0.879 -29.605 1.00 80.38 244 SER A C 1
ATOM 1993 O O . SER A 1 244 ? -3.046 0.542 -30.768 1.00 80.38 244 SER A O 1
ATOM 1995 N N . MET A 1 245 ? -2.268 0.853 -28.686 1.00 78.06 245 MET A N 1
ATOM 1996 C CA . MET A 1 245 ? -0.876 0.515 -29.018 1.00 78.06 245 MET A CA 1
ATOM 1997 C C . MET A 1 245 ? -0.729 -0.917 -29.553 1.00 78.06 245 MET A C 1
ATOM 1999 O O . MET A 1 245 ? 0.038 -1.157 -30.486 1.00 78.06 245 MET A O 1
ATOM 2003 N N . ASN A 1 246 ? -1.480 -1.873 -28.999 1.00 73.00 246 ASN A N 1
ATOM 2004 C CA . ASN A 1 246 ? -1.475 -3.258 -29.476 1.00 73.00 246 ASN A CA 1
ATOM 2005 C C . ASN A 1 246 ? -2.127 -3.396 -30.866 1.00 73.00 246 ASN A C 1
ATOM 2007 O O . ASN A 1 246 ? -1.673 -4.196 -31.679 1.00 73.00 246 ASN A O 1
ATOM 2011 N N . SER A 1 247 ? -3.152 -2.594 -31.174 1.00 63.75 247 SER A N 1
ATOM 2012 C CA . SER A 1 247 ? -3.753 -2.548 -32.515 1.00 63.75 247 SER A CA 1
ATOM 2013 C C . SER A 1 247 ? -2.809 -1.933 -33.555 1.00 63.75 247 SER A C 1
ATOM 2015 O O . SER A 1 247 ? -2.791 -2.367 -34.706 1.00 63.75 247 SER A O 1
ATOM 2017 N N . GLU A 1 248 ? -2.011 -0.939 -33.164 1.00 57.22 248 GLU A N 1
ATOM 2018 C CA . GLU A 1 248 ? -1.033 -0.278 -34.039 1.00 57.22 248 GLU A CA 1
ATOM 2019 C C . GLU A 1 248 ? 0.197 -1.164 -34.322 1.00 57.22 248 GLU A C 1
ATOM 2021 O O . GLU A 1 248 ? 0.806 -1.056 -35.385 1.00 57.22 248 GLU A O 1
ATOM 2026 N N . THR A 1 249 ? 0.530 -2.099 -33.426 1.00 55.50 249 THR A N 1
ATOM 2027 C CA . THR A 1 249 ? 1.667 -3.031 -33.579 1.00 55.50 249 THR A CA 1
ATOM 2028 C C . THR A 1 249 ? 1.319 -4.347 -34.285 1.00 55.50 249 THR A C 1
ATOM 2030 O O . THR A 1 249 ? 2.218 -5.007 -34.802 1.00 55.50 249 THR A O 1
ATOM 2033 N N . ALA A 1 250 ? 0.036 -4.705 -34.409 1.00 49.06 250 ALA A N 1
ATOM 2034 C CA . ALA A 1 250 ? -0.415 -5.896 -35.142 1.00 49.06 250 ALA A CA 1
ATOM 2035 C C . ALA A 1 250 ? -0.442 -5.731 -36.681 1.00 49.06 250 ALA A C 1
ATOM 2037 O O . ALA A 1 250 ? -0.695 -6.693 -37.400 1.00 49.06 250 ALA A O 1
ATOM 2038 N N . SER A 1 251 ? -0.164 -4.533 -37.212 1.00 42.47 251 SER A N 1
ATOM 2039 C CA . SER A 1 251 ? -0.288 -4.229 -38.652 1.00 42.47 251 SER A CA 1
ATOM 2040 C C . SER A 1 251 ? 1.007 -4.412 -39.468 1.00 42.47 251 SER A C 1
ATOM 2042 O O . SER A 1 251 ? 1.060 -4.002 -40.625 1.00 42.47 251 SER A O 1
ATOM 2044 N N . VAL A 1 252 ? 2.061 -5.016 -38.901 1.00 44.75 252 VAL A N 1
ATOM 2045 C CA . VAL A 1 252 ? 3.387 -5.150 -39.554 1.00 44.75 252 VAL A CA 1
ATOM 2046 C C . VAL A 1 252 ? 3.968 -6.573 -39.540 1.00 44.75 252 VAL A C 1
ATOM 2048 O O . VAL A 1 252 ? 5.180 -6.760 -39.604 1.00 44.75 252 VAL A O 1
ATOM 2051 N N . SER A 1 253 ? 3.133 -7.614 -39.504 1.00 35.62 253 SER A N 1
ATOM 2052 C CA . SER A 1 253 ? 3.601 -9.006 -39.638 1.00 35.62 253 SER A CA 1
ATOM 2053 C C . SER A 1 253 ? 2.717 -9.827 -40.589 1.00 35.62 253 SER A C 1
ATOM 2055 O O . SER A 1 253 ? 1.735 -10.415 -40.162 1.00 35.62 253 SER A O 1
ATOM 2057 N N . SER A 1 254 ? 3.116 -9.807 -41.871 1.00 36.72 254 SER A N 1
ATOM 2058 C CA . SER A 1 254 ? 3.148 -10.893 -42.884 1.00 36.72 254 SER A CA 1
ATOM 2059 C C . SER A 1 254 ? 1.885 -11.741 -43.146 1.00 36.72 254 SER A C 1
ATOM 2061 O O . SER A 1 254 ? 1.338 -12.360 -42.247 1.00 36.72 254 SER A O 1
ATOM 2063 N N . ILE A 1 255 ? 1.344 -11.753 -44.373 1.00 37.34 255 ILE A N 1
ATOM 2064 C CA . ILE A 1 255 ? 1.692 -12.669 -45.492 1.00 37.34 255 ILE A CA 1
ATOM 2065 C C . ILE A 1 255 ? 1.412 -14.160 -45.190 1.00 37.34 255 ILE A C 1
ATOM 2067 O O . ILE A 1 255 ? 2.092 -14.783 -44.385 1.00 37.34 255 ILE A O 1
ATOM 2071 N N . GLU A 1 256 ? 0.389 -14.662 -45.897 1.00 36.19 256 GLU A N 1
ATOM 2072 C CA . GLU A 1 256 ? 0.132 -16.020 -46.418 1.00 36.19 256 GLU A CA 1
ATOM 2073 C C . GLU A 1 256 ? 0.442 -17.248 -45.539 1.00 36.19 256 GLU A C 1
ATOM 2075 O O . GLU A 1 256 ? 1.589 -17.672 -45.437 1.00 36.19 256 GLU A O 1
ATOM 2080 N N . ASN A 1 257 ? -0.611 -17.928 -45.055 1.00 33.75 257 ASN A N 1
ATOM 2081 C CA . ASN A 1 257 ? -0.922 -19.304 -45.479 1.00 33.75 257 ASN A CA 1
ATOM 2082 C C . ASN A 1 257 ? -2.325 -19.733 -44.998 1.00 33.75 257 ASN A C 1
ATOM 2084 O O . ASN A 1 257 ? -2.596 -19.749 -43.798 1.00 33.75 257 ASN A O 1
ATOM 2088 N N . ASP A 1 258 ? -3.192 -20.119 -45.934 1.00 40.09 258 ASP A N 1
ATOM 2089 C CA . ASP A 1 258 ? -4.438 -20.847 -45.669 1.00 40.09 258 ASP A CA 1
ATOM 2090 C C . ASP A 1 258 ? -4.115 -22.324 -45.385 1.00 40.09 258 ASP A C 1
ATOM 2092 O O . ASP A 1 258 ? -3.571 -22.997 -46.260 1.00 40.09 258 ASP A O 1
ATOM 2096 N N . ASN A 1 259 ? -4.458 -22.842 -44.197 1.00 34.12 259 ASN A N 1
ATOM 2097 C CA . ASN A 1 259 ? -5.294 -24.045 -44.032 1.00 34.12 259 ASN A CA 1
ATOM 2098 C C . ASN A 1 259 ? -5.440 -24.477 -42.558 1.00 34.12 259 ASN A C 1
ATOM 2100 O O . ASN A 1 259 ? -4.455 -24.660 -41.850 1.00 34.12 259 ASN A O 1
ATOM 2104 N N . ASP A 1 260 ? -6.694 -24.769 -42.213 1.00 34.00 260 ASP A N 1
ATOM 2105 C CA . ASP A 1 260 ? -7.183 -25.783 -41.267 1.00 34.00 260 ASP A CA 1
ATOM 2106 C C . ASP A 1 260 ? -7.006 -25.588 -39.742 1.00 34.00 260 ASP A C 1
ATOM 2108 O O . ASP A 1 260 ? -5.988 -25.890 -39.126 1.00 34.00 260 ASP A O 1
ATOM 2112 N N . ASP A 1 261 ? -8.096 -25.091 -39.150 1.00 41.69 261 ASP A N 1
ATOM 2113 C CA . ASP A 1 261 ? -8.782 -25.604 -37.955 1.00 41.69 261 ASP A CA 1
ATOM 2114 C C . ASP A 1 261 ? -7.958 -26.372 -36.904 1.00 41.69 261 ASP A C 1
ATOM 2116 O O . ASP A 1 261 ? -7.917 -27.601 -36.881 1.00 41.69 261 ASP A O 1
ATOM 2120 N N . SER A 1 262 ? -7.409 -25.652 -35.924 1.00 39.00 262 SER A N 1
ATOM 2121 C CA . SER A 1 262 ? -7.570 -26.011 -34.507 1.00 39.00 262 SER A CA 1
ATOM 2122 C C . SER A 1 262 ? -6.807 -25.071 -33.584 1.00 39.00 262 SER A C 1
ATOM 2124 O O . SER A 1 262 ? -5.586 -24.989 -33.632 1.00 39.00 262 SER A O 1
ATOM 2126 N N . LEU A 1 263 ? -7.560 -24.511 -32.633 1.00 45.81 263 LEU A N 1
ATOM 2127 C CA . LEU A 1 263 ? -7.098 -24.099 -31.307 1.00 45.81 263 LEU A CA 1
ATOM 2128 C C . LEU A 1 263 ? -6.107 -22.930 -31.291 1.00 45.81 263 LEU A C 1
ATOM 2130 O O . LEU A 1 263 ? -4.911 -23.129 -31.429 1.00 45.81 263 LEU A O 1
ATOM 2134 N N . LEU A 1 264 ? -6.621 -21.732 -30.997 1.00 35.38 264 LEU A N 1
ATOM 2135 C CA . LEU A 1 264 ? -6.120 -20.815 -29.958 1.00 35.38 264 LEU A CA 1
ATOM 2136 C C . LEU A 1 264 ? -6.966 -19.525 -30.014 1.00 35.38 264 LEU A C 1
ATOM 2138 O O . LEU A 1 264 ? -6.714 -18.665 -30.858 1.00 35.38 264 LEU A O 1
ATOM 2142 N N . PRO A 1 265 ? -7.987 -19.349 -29.151 1.00 43.31 265 PRO A N 1
ATOM 2143 C CA . PRO A 1 265 ? -8.630 -18.057 -29.017 1.00 43.31 265 PRO A CA 1
ATOM 2144 C C . PRO A 1 265 ? -7.698 -17.140 -28.226 1.00 43.31 265 PRO A C 1
ATOM 2146 O O . PRO A 1 265 ? -7.541 -17.273 -27.013 1.00 43.31 265 PRO A O 1
ATOM 2149 N N . ASP A 1 266 ? -7.042 -16.266 -28.979 1.00 38.16 266 ASP A N 1
ATOM 2150 C CA . ASP A 1 266 ? -6.802 -14.855 -28.694 1.00 38.16 266 ASP A CA 1
ATOM 2151 C C . ASP A 1 266 ? -7.008 -14.403 -27.228 1.00 38.16 266 ASP A C 1
ATOM 2153 O O . ASP A 1 266 ? -8.106 -14.434 -26.657 1.00 38.16 266 ASP A O 1
ATOM 2157 N N . HIS A 1 267 ? -5.919 -13.911 -26.631 1.00 42.84 267 HIS A N 1
ATOM 2158 C CA . HIS A 1 267 ? -5.784 -13.443 -25.249 1.00 42.84 267 HIS A CA 1
ATOM 2159 C C . HIS A 1 267 ? -6.697 -12.253 -24.859 1.00 42.84 267 HIS A C 1
ATOM 2161 O O . HIS A 1 267 ? -6.610 -11.758 -23.733 1.00 42.84 267 HIS A O 1
ATOM 2167 N N . GLY A 1 268 ? -7.629 -11.831 -25.719 1.00 40.62 268 GLY A N 1
ATOM 2168 C CA . GLY A 1 268 ? -8.719 -10.904 -25.397 1.00 40.62 268 GLY A CA 1
ATOM 2169 C C . GLY A 1 268 ? -9.912 -11.530 -24.652 1.00 40.62 268 GLY A C 1
ATOM 2170 O O . GLY A 1 268 ? -10.615 -10.825 -23.924 1.00 40.62 268 GLY A O 1
ATOM 2171 N N . ALA A 1 269 ? -10.130 -12.849 -24.750 1.00 42.00 269 ALA A N 1
ATOM 2172 C CA . ALA A 1 269 ? -11.321 -13.507 -24.188 1.00 42.00 269 ALA A CA 1
ATOM 2173 C C . ALA A 1 269 ? -11.269 -13.758 -22.665 1.00 42.00 269 ALA A C 1
ATOM 2175 O O . ALA A 1 269 ? -12.308 -13.944 -22.029 1.00 42.00 269 ALA A O 1
ATOM 2176 N N . MET A 1 270 ? -10.089 -13.710 -22.034 1.00 41.22 270 MET A N 1
ATOM 2177 C CA . MET A 1 270 ? -9.977 -13.904 -20.577 1.00 41.22 270 MET A CA 1
ATOM 2178 C C . MET A 1 270 ? -10.552 -12.720 -19.772 1.00 41.22 270 MET A C 1
ATOM 2180 O O . MET A 1 270 ? -10.774 -12.839 -18.569 1.00 41.22 270 MET A O 1
ATOM 2184 N N . ARG A 1 271 ? -10.847 -11.577 -20.412 1.00 48.62 271 ARG A N 1
ATOM 2185 C CA . ARG A 1 271 ? -11.356 -10.384 -19.716 1.00 48.62 271 ARG A CA 1
ATOM 2186 C C . ARG A 1 271 ? -12.839 -10.430 -19.341 1.00 48.62 271 ARG A C 1
ATOM 2188 O O . ARG A 1 271 ? -13.280 -9.554 -18.602 1.00 48.62 271 ARG A O 1
ATOM 2195 N N . ARG A 1 272 ? -13.620 -11.409 -19.811 1.00 58.59 272 ARG A N 1
ATOM 2196 C CA . ARG A 1 272 ? -15.067 -11.436 -19.541 1.00 58.59 272 ARG A CA 1
ATOM 2197 C C . ARG A 1 272 ? -15.629 -12.856 -19.451 1.00 58.59 272 ARG A C 1
ATOM 2199 O O . ARG A 1 272 ? -16.529 -13.230 -20.195 1.00 58.59 272 ARG A O 1
ATOM 2206 N N . LEU A 1 273 ? -15.084 -13.663 -18.539 1.00 82.75 273 LEU A N 1
ATOM 2207 C CA . LEU A 1 273 ? -15.613 -14.999 -18.259 1.00 82.75 273 LEU A CA 1
ATOM 2208 C C . LEU A 1 273 ? -16.921 -14.883 -17.450 1.00 82.75 273 LEU A C 1
ATOM 2210 O O . LEU A 1 273 ? -16.953 -15.066 -16.236 1.00 82.75 273 LEU A O 1
ATOM 2214 N N . GLU A 1 274 ? -18.004 -14.524 -18.136 1.00 89.12 274 GLU A N 1
ATOM 2215 C CA . GLU A 1 274 ? -19.365 -14.485 -17.605 1.00 89.12 274 GLU A CA 1
ATOM 2216 C C . GLU A 1 274 ? -20.351 -15.159 -18.566 1.00 89.12 274 GLU A C 1
ATOM 2218 O O . GLU A 1 274 ? -20.108 -15.254 -19.769 1.00 89.12 274 GLU A O 1
ATOM 2223 N N . GLY A 1 275 ? -21.458 -15.678 -18.042 1.00 91.94 275 GLY A N 1
ATOM 2224 C CA . GLY A 1 275 ? -22.462 -16.344 -18.862 1.00 91.94 275 GLY A CA 1
ATOM 2225 C C . GLY A 1 275 ? -23.449 -17.181 -18.065 1.00 91.94 275 GLY A C 1
ATOM 2226 O O . GLY A 1 275 ? -23.455 -17.197 -16.838 1.00 91.94 275 GLY A O 1
ATOM 2227 N N . TRP A 1 276 ? -24.316 -17.894 -18.776 1.00 94.00 276 TRP A N 1
ATOM 2228 C CA . TRP A 1 276 ? -25.356 -18.709 -18.157 1.00 94.00 276 TRP A CA 1
ATOM 2229 C C . TRP A 1 276 ? -24.890 -20.144 -17.927 1.00 94.00 276 TRP A C 1
ATOM 2231 O O . TRP A 1 276 ? -24.565 -20.847 -18.882 1.00 94.00 276 TRP A O 1
ATOM 2241 N N . LEU A 1 277 ? -24.960 -20.605 -16.678 1.00 93.44 277 LEU A N 1
ATOM 2242 C CA . LEU A 1 277 ? -24.718 -21.998 -16.311 1.00 93.44 277 LEU A CA 1
ATOM 2243 C C . LEU A 1 277 ? -25.970 -22.647 -15.728 1.00 93.44 277 LEU A C 1
ATOM 2245 O O . LEU A 1 277 ? -26.823 -22.003 -15.120 1.00 93.44 277 LEU A O 1
ATOM 2249 N N . ASN A 1 278 ? -26.066 -23.957 -15.924 1.00 91.25 278 ASN A N 1
ATOM 2250 C CA . ASN A 1 278 ? -27.122 -24.793 -15.377 1.00 91.25 278 ASN A CA 1
ATOM 2251 C C . ASN A 1 278 ? -26.594 -25.506 -14.135 1.00 91.25 278 ASN A C 1
ATOM 2253 O O . ASN A 1 278 ? -25.676 -26.314 -14.221 1.00 91.25 278 ASN A O 1
ATOM 2257 N N . ILE A 1 279 ? -27.189 -25.211 -12.984 1.00 90.00 279 ILE A N 1
ATOM 2258 C CA . ILE A 1 279 ? -26.733 -25.681 -11.675 1.00 90.00 279 ILE A CA 1
ATOM 2259 C C . ILE A 1 279 ? -27.783 -26.633 -11.101 1.00 90.00 279 ILE A C 1
ATOM 2261 O O . ILE A 1 279 ? -28.982 -26.401 -11.289 1.00 90.00 279 ILE A O 1
ATOM 2265 N N . PRO A 1 280 ? -27.397 -27.726 -10.421 1.00 87.62 280 PRO A N 1
ATOM 2266 C CA . PRO A 1 280 ? -28.365 -28.626 -9.810 1.00 87.62 280 PRO A CA 1
ATOM 2267 C C . PRO A 1 280 ? -29.234 -27.874 -8.793 1.00 87.62 280 PRO A C 1
ATOM 2269 O O . PRO A 1 280 ? -28.731 -27.372 -7.793 1.00 87.62 280 PRO A O 1
ATOM 2272 N N . ASN A 1 281 ? -30.552 -27.816 -9.015 1.00 80.12 281 ASN A N 1
ATOM 2273 C CA . ASN A 1 281 ? -31.467 -27.130 -8.091 1.00 80.12 281 ASN A CA 1
ATOM 2274 C C . ASN A 1 281 ? -31.517 -27.839 -6.717 1.00 80.12 281 ASN A C 1
ATOM 2276 O O . ASN A 1 281 ? -31.697 -27.206 -5.682 1.00 80.12 281 ASN A O 1
ATOM 2280 N N . LYS A 1 282 ? -31.336 -29.172 -6.714 1.00 78.12 282 LYS A N 1
ATOM 2281 C CA . LYS A 1 282 ? -31.173 -30.058 -5.542 1.00 78.12 282 LYS A CA 1
ATOM 2282 C C . LYS A 1 282 ? -30.366 -31.306 -5.936 1.00 78.12 282 LYS A C 1
ATOM 2284 O O . LYS A 1 282 ? -30.133 -31.551 -7.115 1.00 78.12 282 LYS A O 1
ATOM 2289 N N . GLN A 1 283 ? -30.048 -32.174 -4.970 1.00 69.62 283 GLN A N 1
ATOM 2290 C CA . GLN A 1 283 ? -29.266 -33.409 -5.183 1.00 69.62 283 GLN A CA 1
ATOM 2291 C C . GLN A 1 283 ? -29.893 -34.430 -6.168 1.00 69.62 283 GLN A C 1
ATOM 2293 O O . GLN A 1 283 ? -29.220 -35.348 -6.650 1.00 69.62 283 GLN A O 1
ATOM 2298 N N . ASN A 1 284 ? -31.184 -34.285 -6.502 1.00 66.88 284 ASN A N 1
ATOM 2299 C CA . ASN A 1 284 ? -31.880 -35.116 -7.488 1.00 66.88 284 ASN A CA 1
ATOM 2300 C C . ASN A 1 284 ? -32.332 -34.301 -8.714 1.00 66.88 284 ASN A C 1
ATOM 2302 O O . ASN A 1 284 ? -33.447 -33.766 -8.731 1.00 66.88 284 ASN A O 1
ATOM 2306 N N . ILE A 1 285 ? -31.481 -34.284 -9.747 1.00 72.00 285 ILE A N 1
ATOM 2307 C CA . ILE A 1 285 ? -31.700 -33.580 -11.021 1.00 72.00 285 ILE A CA 1
ATOM 2308 C C . ILE A 1 285 ? -32.877 -34.121 -11.849 1.00 72.00 285 ILE A C 1
ATOM 2310 O O . ILE A 1 285 ? -33.534 -33.335 -12.519 1.00 72.00 285 ILE A O 1
ATOM 2314 N N . LYS A 1 286 ? -33.235 -35.415 -11.757 1.00 71.25 286 LYS A N 1
ATOM 2315 C CA . LYS A 1 286 ? -34.397 -35.964 -12.492 1.00 71.25 286 LYS A CA 1
ATOM 2316 C C . LYS A 1 286 ? -35.728 -35.391 -11.999 1.00 71.25 286 LYS A C 1
ATOM 2318 O O . LYS A 1 286 ? -36.661 -35.261 -12.778 1.00 71.25 286 LYS A O 1
ATOM 2323 N N . ARG A 1 287 ? -35.825 -35.077 -10.702 1.00 68.94 287 ARG A N 1
ATOM 2324 C CA . ARG A 1 287 ? -37.054 -34.550 -10.083 1.00 68.94 287 ARG A CA 1
ATOM 2325 C C . ARG A 1 287 ? -37.094 -33.020 -10.041 1.00 68.94 287 ARG A C 1
ATOM 2327 O O . ARG A 1 287 ? -38.175 -32.457 -10.130 1.00 68.94 287 ARG A O 1
ATOM 2334 N N . HIS A 1 288 ? -35.948 -32.364 -9.858 1.00 73.06 288 HIS A N 1
ATOM 2335 C CA . HIS A 1 288 ? -35.881 -30.913 -9.615 1.00 73.06 288 HIS A CA 1
ATOM 2336 C C . HIS A 1 288 ? -35.250 -30.118 -10.761 1.00 73.06 288 HIS A C 1
ATOM 2338 O O . HIS A 1 288 ? -35.259 -28.888 -10.714 1.00 73.06 288 HIS A O 1
ATOM 2344 N N . GLY A 1 289 ? -34.721 -30.813 -11.771 1.00 82.12 289 GLY A N 1
ATOM 2345 C CA . GLY A 1 289 ? -34.121 -30.217 -12.953 1.00 82.12 289 GLY A CA 1
ATOM 2346 C C . GLY A 1 289 ? -32.823 -29.458 -12.686 1.00 82.12 289 GLY A C 1
ATOM 2347 O O . GLY A 1 289 ? -32.242 -29.486 -11.594 1.00 82.12 289 GLY A O 1
ATOM 2348 N N . TRP A 1 290 ? -32.394 -28.767 -13.736 1.00 86.31 290 TRP A N 1
ATOM 2349 C CA . TRP A 1 290 ? -31.311 -27.797 -13.716 1.00 86.31 290 TRP A CA 1
ATOM 2350 C C . TRP A 1 290 ? -31.888 -26.393 -13.525 1.00 86.31 290 TRP A C 1
ATOM 2352 O O . TRP A 1 290 ? -32.884 -26.040 -14.156 1.00 86.31 290 TRP A O 1
ATOM 2362 N N . LYS A 1 291 ? -31.265 -25.587 -12.665 1.00 89.44 291 LYS A N 1
ATOM 2363 C CA . LYS A 1 291 ? -31.578 -24.168 -12.500 1.00 89.44 291 LYS A CA 1
ATOM 2364 C C . LYS A 1 291 ? -30.575 -23.350 -13.304 1.00 89.44 291 LYS A C 1
ATOM 2366 O O . LYS A 1 291 ? -29.375 -23.439 -13.063 1.00 89.44 291 LYS A O 1
ATOM 2371 N N . LYS A 1 292 ? -31.070 -22.535 -14.230 1.00 92.62 292 LYS A N 1
ATOM 2372 C CA . LYS A 1 292 ? -30.241 -21.605 -14.996 1.00 92.62 292 LYS A CA 1
ATOM 2373 C C . LYS A 1 292 ? -29.872 -20.411 -14.107 1.00 92.62 292 LYS A C 1
ATOM 2375 O O . LYS A 1 292 ? -30.763 -19.796 -13.525 1.00 92.62 292 LYS A O 1
ATOM 2380 N N . GLN A 1 293 ? -28.585 -20.111 -13.974 1.00 92.69 293 GLN A N 1
ATOM 2381 C CA . GLN A 1 293 ? -28.062 -18.978 -13.206 1.00 92.69 293 GLN A CA 1
ATOM 2382 C C . GLN A 1 293 ? -27.013 -18.229 -14.024 1.00 92.69 293 GLN A C 1
ATOM 2384 O O . GLN A 1 293 ? -26.309 -18.829 -14.840 1.00 92.69 293 GLN A O 1
ATOM 2389 N N . TYR A 1 294 ? -26.941 -16.916 -13.826 1.00 93.06 294 TYR A N 1
ATOM 2390 C CA . TYR A 1 294 ? -25.945 -16.069 -14.469 1.00 93.06 294 TYR A CA 1
ATOM 2391 C C . TYR A 1 294 ? -24.683 -16.053 -13.611 1.00 93.06 294 TYR A C 1
ATOM 2393 O O . TYR A 1 294 ? -24.757 -15.822 -12.406 1.00 93.06 294 TYR A O 1
ATOM 2401 N N . VAL A 1 295 ? -23.538 -16.353 -14.205 1.00 93.06 295 VAL A N 1
ATOM 2402 C CA . VAL A 1 295 ? -22.279 -16.582 -13.497 1.00 93.06 295 VAL A CA 1
ATOM 2403 C C . VAL A 1 295 ? -21.248 -15.597 -13.994 1.00 93.06 295 VAL A C 1
ATOM 2405 O O . VAL A 1 295 ? -21.071 -15.453 -15.197 1.00 93.06 295 VAL A O 1
ATOM 2408 N N . VAL A 1 296 ? -20.563 -14.940 -13.066 1.00 90.88 296 VAL A N 1
ATOM 2409 C CA . VAL A 1 296 ? -19.484 -13.995 -13.348 1.00 90.88 296 VAL A CA 1
ATOM 2410 C C . VAL A 1 296 ? -18.225 -14.492 -12.655 1.00 90.88 296 VAL A C 1
ATOM 2412 O O . VAL A 1 296 ? -18.205 -14.657 -11.433 1.00 90.88 296 VAL A O 1
ATOM 2415 N N . VAL A 1 297 ? -17.169 -14.736 -13.423 1.00 89.75 297 VAL A N 1
ATOM 2416 C CA . VAL A 1 297 ? -15.866 -15.145 -12.899 1.00 89.75 297 VAL A CA 1
ATOM 2417 C C . VAL A 1 297 ? -14.936 -13.937 -12.883 1.00 89.75 297 VAL A C 1
ATOM 2419 O O . VAL A 1 297 ? -14.587 -13.373 -13.915 1.00 89.75 297 VAL A O 1
ATOM 2422 N N . SER A 1 298 ? -14.535 -13.543 -11.679 1.00 83.94 298 SER A N 1
ATOM 2423 C CA . SER A 1 298 ? -13.488 -12.548 -11.435 1.00 83.94 298 SER A CA 1
ATOM 2424 C C . SER A 1 298 ? -12.154 -13.240 -11.146 1.00 83.94 298 SER A C 1
ATOM 2426 O O . SER A 1 298 ? -12.098 -14.452 -10.958 1.00 83.94 298 SER A O 1
ATOM 2428 N N . SER A 1 299 ? -11.073 -12.470 -11.010 1.00 80.69 299 SER A N 1
ATOM 2429 C CA . SER A 1 299 ? -9.745 -13.007 -10.673 1.00 80.69 299 SER A CA 1
ATOM 2430 C C . SER A 1 299 ? -9.662 -13.689 -9.301 1.00 80.69 299 SER A C 1
ATOM 2432 O O . SER A 1 299 ? -8.720 -14.436 -9.051 1.00 80.69 299 SER A O 1
ATOM 2434 N N . LYS A 1 300 ? -10.622 -13.443 -8.396 1.00 85.62 300 LYS A N 1
ATOM 2435 C CA . LYS A 1 300 ? -10.607 -13.982 -7.021 1.00 85.62 300 LYS A CA 1
ATOM 2436 C C . LYS A 1 300 ? -11.847 -14.790 -6.652 1.00 85.62 300 LYS A C 1
ATOM 2438 O O . LYS A 1 300 ? -11.794 -15.567 -5.701 1.00 85.62 300 LYS A O 1
ATOM 2443 N N . LYS A 1 301 ? -12.966 -14.590 -7.348 1.00 91.56 301 LYS A N 1
ATOM 2444 C CA . LYS A 1 301 ? -14.274 -15.145 -6.979 1.00 91.56 301 LYS A CA 1
ATOM 2445 C C . LYS A 1 301 ? -15.095 -15.537 -8.201 1.00 91.56 301 LYS A C 1
ATOM 2447 O O . LYS A 1 301 ? -15.068 -14.828 -9.206 1.00 91.56 301 LYS A O 1
ATOM 2452 N N . ILE A 1 302 ? -15.889 -16.593 -8.065 1.00 91.25 302 ILE A N 1
ATOM 2453 C CA . ILE A 1 302 ? -16.986 -16.944 -8.972 1.00 91.25 302 ILE A CA 1
ATOM 2454 C C . ILE A 1 302 ? -18.291 -16.541 -8.287 1.00 91.25 302 ILE A C 1
ATOM 2456 O O . ILE A 1 302 ? -18.533 -16.936 -7.146 1.00 91.25 302 ILE A O 1
ATOM 2460 N N . ILE A 1 303 ? -19.118 -15.746 -8.959 1.00 92.81 303 ILE A N 1
ATOM 2461 C CA . ILE A 1 303 ? -20.332 -15.156 -8.391 1.00 92.81 303 ILE A CA 1
ATOM 2462 C C . ILE A 1 303 ? -21.546 -15.596 -9.207 1.00 92.81 303 ILE A C 1
ATOM 2464 O O . ILE A 1 303 ? -21.517 -15.540 -10.433 1.00 92.81 303 ILE A O 1
ATOM 2468 N N . PHE A 1 304 ? -22.611 -16.017 -8.527 1.00 93.00 304 PHE A N 1
ATOM 2469 C CA . PHE A 1 304 ? -23.842 -16.520 -9.133 1.00 93.00 304 PHE A CA 1
ATOM 2470 C C . PHE A 1 304 ? -25.018 -15.578 -8.857 1.00 93.00 304 PHE A C 1
ATOM 2472 O O . PHE A 1 304 ? -25.279 -15.236 -7.707 1.00 93.00 304 PHE A O 1
ATOM 2479 N N . TYR A 1 305 ? -25.781 -15.243 -9.893 1.00 92.75 305 TYR A N 1
ATOM 2480 C CA . TYR A 1 305 ? -26.971 -14.388 -9.860 1.00 92.75 305 TYR A CA 1
ATOM 2481 C C . TYR A 1 305 ? -28.180 -15.116 -10.468 1.00 92.75 305 TYR A C 1
ATOM 2483 O O . TYR A 1 305 ? -28.018 -16.077 -11.231 1.00 92.75 305 TYR A O 1
ATOM 2491 N N . ASN A 1 306 ? -29.413 -14.692 -10.154 1.00 89.31 306 ASN A N 1
ATOM 2492 C CA . ASN A 1 306 ? -30.588 -15.249 -10.842 1.00 89.31 306 ASN A CA 1
ATOM 2493 C C . ASN A 1 306 ? -30.777 -14.636 -12.236 1.00 89.31 306 ASN A C 1
ATOM 2495 O O . ASN A 1 306 ? -31.305 -15.306 -13.123 1.00 89.31 306 ASN A O 1
ATOM 2499 N N . SER A 1 307 ? -30.325 -13.397 -12.443 1.00 87.81 307 SER A N 1
ATOM 2500 C CA . SER A 1 307 ? -30.392 -12.699 -13.726 1.00 87.81 307 SER A CA 1
ATOM 2501 C C . SER A 1 307 ? -29.181 -11.789 -13.946 1.00 87.81 307 SER A C 1
ATOM 2503 O O . SER A 1 307 ? -28.476 -11.434 -13.007 1.00 87.81 307 SER A O 1
ATOM 2505 N N . GLU A 1 308 ? -28.943 -11.398 -15.198 1.00 85.81 308 GLU A N 1
ATOM 2506 C CA . GLU A 1 308 ? -27.883 -10.448 -15.565 1.00 85.81 308 GLU A CA 1
ATOM 2507 C C . GLU A 1 308 ? -28.132 -9.044 -14.977 1.00 85.81 308 GLU A C 1
ATOM 2509 O O . GLU A 1 308 ? -27.197 -8.350 -14.588 1.00 85.81 308 GLU A O 1
ATOM 2514 N N . GLN A 1 309 ? -29.403 -8.656 -14.832 1.00 80.38 309 GLN A N 1
ATOM 2515 C CA . GLN A 1 309 ? -29.828 -7.359 -14.285 1.00 80.38 309 GLN A CA 1
ATOM 2516 C C . GLN A 1 309 ? -29.562 -7.232 -12.777 1.00 80.38 309 GLN A C 1
ATOM 2518 O O . GLN A 1 309 ? -29.354 -6.133 -12.271 1.00 80.38 309 GLN A O 1
ATOM 2523 N N . GLU A 1 310 ? -29.538 -8.356 -12.057 1.00 81.00 310 GLU A N 1
ATOM 2524 C CA . GLU A 1 310 ? -29.258 -8.408 -10.617 1.00 81.00 310 GLU A CA 1
ATOM 2525 C C . GLU A 1 310 ? -27.783 -8.130 -10.277 1.00 81.00 310 GLU A C 1
ATOM 2527 O O . GLU A 1 310 ? -27.477 -7.870 -9.116 1.00 81.00 310 GLU A O 1
ATOM 2532 N N . LYS A 1 311 ? -26.877 -8.104 -11.269 1.00 76.50 311 LYS A N 1
ATOM 2533 C CA . LYS A 1 311 ? -25.433 -7.866 -11.083 1.00 76.50 311 LYS A CA 1
ATOM 2534 C C . LYS A 1 311 ? -25.115 -6.551 -10.361 1.00 76.50 311 LYS A C 1
ATOM 2536 O O . LYS A 1 311 ? -24.128 -6.490 -9.635 1.00 76.50 311 LYS A O 1
ATOM 2541 N N . THR A 1 312 ? -25.918 -5.510 -10.577 1.00 73.31 312 THR A N 1
ATOM 2542 C CA . THR A 1 312 ? -25.684 -4.160 -10.033 1.00 73.31 312 THR A CA 1
ATOM 2543 C C . THR A 1 312 ? -26.523 -3.835 -8.802 1.00 73.31 312 THR A C 1
ATOM 2545 O O . THR A 1 312 ? -26.122 -2.986 -8.014 1.00 73.31 312 THR A O 1
ATOM 2548 N N . ASN A 1 313 ? -27.673 -4.493 -8.630 1.00 72.25 313 ASN A N 1
ATOM 2549 C CA . ASN A 1 313 ? -28.720 -4.035 -7.711 1.00 72.25 313 ASN A CA 1
ATOM 2550 C C . ASN A 1 313 ? -29.200 -5.098 -6.709 1.00 72.25 313 ASN A C 1
ATOM 2552 O O . ASN A 1 313 ? -30.107 -4.811 -5.929 1.00 72.25 313 ASN A O 1
ATOM 2556 N N . ALA A 1 314 ? -28.650 -6.315 -6.730 1.00 79.38 314 ALA A N 1
ATOM 2557 C CA . ALA A 1 314 ? -29.078 -7.388 -5.838 1.00 79.38 314 ALA A CA 1
ATOM 2558 C C . ALA A 1 314 ? -27.908 -8.210 -5.287 1.00 79.38 314 ALA A C 1
ATOM 2560 O O . ALA A 1 314 ? -26.818 -8.266 -5.862 1.00 79.38 314 ALA A O 1
ATOM 2561 N N . ASP A 1 315 ? -28.169 -8.878 -4.164 1.00 81.50 315 ASP A N 1
ATOM 2562 C CA . ASP A 1 315 ? -27.205 -9.767 -3.532 1.00 81.50 315 ASP A CA 1
ATOM 2563 C C . ASP A 1 315 ? -26.980 -11.037 -4.372 1.00 81.50 315 ASP A C 1
ATOM 2565 O O . ASP A 1 315 ? -27.931 -11.618 -4.910 1.00 81.50 315 ASP A O 1
ATOM 2569 N N . PRO A 1 316 ? -25.729 -11.519 -4.470 1.00 89.69 316 PRO A N 1
ATOM 2570 C CA . PRO A 1 316 ? -25.428 -12.749 -5.183 1.00 89.69 316 PRO A CA 1
ATOM 2571 C C . PRO A 1 316 ? -26.038 -13.965 -4.477 1.00 89.69 316 PRO A C 1
ATOM 2573 O O . PRO A 1 316 ? -26.020 -14.090 -3.255 1.00 89.69 316 PRO A O 1
ATOM 2576 N N . VAL A 1 317 ? -26.516 -14.924 -5.268 1.00 88.00 317 VAL A N 1
ATOM 2577 C CA . VAL A 1 317 ? -27.117 -16.175 -4.781 1.00 88.00 317 VAL A CA 1
ATOM 2578 C C . VAL A 1 317 ? -26.065 -17.104 -4.178 1.00 88.00 317 VAL A C 1
ATOM 2580 O O . VAL A 1 317 ? -26.340 -17.840 -3.233 1.00 88.00 317 VAL A O 1
ATOM 2583 N N . CYS A 1 318 ? -24.864 -17.110 -4.751 1.00 87.81 318 CYS A N 1
ATOM 2584 C CA . CYS A 1 318 ? -23.735 -17.895 -4.272 1.00 87.81 318 CYS A CA 1
ATOM 2585 C C . CYS A 1 318 ? -22.430 -17.200 -4.669 1.00 87.81 318 CYS A C 1
ATOM 2587 O O . CYS A 1 318 ? -22.350 -16.566 -5.722 1.00 87.81 318 CYS A O 1
ATOM 2589 N N . VAL A 1 319 ? -21.406 -17.326 -3.827 1.00 91.50 319 VAL A N 1
ATOM 2590 C CA . VAL A 1 319 ? -20.064 -16.800 -4.080 1.00 91.50 319 VAL A CA 1
ATOM 2591 C C . VAL A 1 319 ? -19.052 -17.872 -3.706 1.00 91.50 319 VAL A C 1
ATOM 2593 O O . VAL A 1 319 ? -19.071 -18.381 -2.587 1.00 91.50 319 VAL A O 1
ATOM 2596 N N . ILE A 1 320 ? -18.163 -18.203 -4.638 1.00 91.19 320 ILE A N 1
ATOM 2597 C CA . ILE A 1 320 ? -17.081 -19.167 -4.443 1.00 91.19 320 ILE A CA 1
ATOM 2598 C C . ILE A 1 320 ? -15.757 -18.414 -4.519 1.00 91.19 320 ILE A C 1
ATOM 2600 O O . ILE A 1 320 ? -15.456 -17.788 -5.533 1.00 91.19 320 ILE A O 1
ATOM 2604 N N . ASP A 1 321 ? -14.953 -18.488 -3.459 1.00 90.31 321 ASP A N 1
ATOM 2605 C CA . ASP A 1 321 ? -13.595 -17.945 -3.469 1.00 90.31 321 ASP A CA 1
ATOM 2606 C C . ASP A 1 321 ? -12.673 -18.888 -4.248 1.00 90.31 321 ASP A C 1
ATOM 2608 O O . ASP A 1 321 ? -12.518 -20.052 -3.874 1.00 90.31 321 ASP A O 1
ATOM 2612 N N . LEU A 1 322 ? -12.005 -18.383 -5.286 1.00 87.19 322 LEU A N 1
ATOM 2613 C CA . LEU A 1 322 ? -11.095 -19.185 -6.109 1.00 87.19 322 LEU A CA 1
ATOM 2614 C C . LEU A 1 322 ? -9.917 -19.740 -5.300 1.00 87.19 322 LEU A C 1
ATOM 2616 O O . LEU A 1 322 ? -9.471 -20.848 -5.567 1.00 87.19 322 LEU A O 1
ATOM 2620 N N . CYS A 1 323 ? -9.477 -19.047 -4.245 1.00 88.56 323 CYS A N 1
ATOM 2621 C CA . CYS A 1 323 ? -8.437 -19.554 -3.341 1.00 88.56 323 CYS A CA 1
ATOM 2622 C C . CYS A 1 323 ? -8.851 -20.821 -2.569 1.00 88.56 323 CYS A C 1
ATOM 2624 O O . CYS A 1 323 ? -7.994 -21.489 -1.998 1.00 88.56 323 CYS A O 1
ATOM 2626 N N . LYS A 1 324 ? -10.153 -21.131 -2.502 1.00 90.00 324 LYS A N 1
ATOM 2627 C CA . LYS A 1 324 ? -10.692 -22.339 -1.854 1.00 90.00 324 LYS A CA 1
ATOM 2628 C C . LYS A 1 324 ? -11.000 -23.456 -2.857 1.00 90.00 324 LYS A C 1
ATOM 2630 O O . LYS A 1 324 ? -11.398 -24.543 -2.443 1.00 90.00 324 LYS A O 1
ATOM 2635 N N . VAL A 1 325 ? -10.848 -23.201 -4.158 1.00 89.12 325 VAL A N 1
ATOM 2636 C CA . VAL A 1 325 ? -11.060 -24.197 -5.213 1.00 89.12 325 VAL A CA 1
ATOM 2637 C C . VAL A 1 325 ? -9.774 -24.998 -5.389 1.00 89.12 325 VAL A C 1
ATOM 2639 O O . VAL A 1 325 ? -8.728 -24.442 -5.707 1.00 89.12 325 VAL A O 1
ATOM 2642 N N . PHE A 1 326 ? -9.846 -26.313 -5.178 1.00 89.44 326 PHE A N 1
ATOM 2643 C CA . PHE A 1 326 ? -8.679 -27.194 -5.285 1.00 89.44 326 PHE A CA 1
ATOM 2644 C C . PHE A 1 326 ? -8.373 -27.589 -6.731 1.00 89.44 326 PHE A C 1
ATOM 2646 O O . PHE A 1 326 ? -7.223 -27.563 -7.155 1.00 89.44 326 PHE A O 1
ATOM 2653 N N . HIS A 1 327 ? -9.397 -27.994 -7.477 1.00 90.00 327 HIS A N 1
ATOM 2654 C CA . HIS A 1 327 ? -9.299 -28.359 -8.885 1.00 90.00 327 HIS A CA 1
ATOM 2655 C C . HIS A 1 327 ? -10.668 -28.197 -9.545 1.00 90.00 327 HIS A C 1
ATOM 2657 O O . HIS A 1 327 ? -11.686 -28.215 -8.859 1.00 90.00 327 HIS A O 1
ATOM 2663 N N . VAL A 1 328 ? -10.670 -28.059 -10.869 1.00 90.50 328 VAL A N 1
ATOM 2664 C CA . VAL A 1 328 ? -11.872 -28.095 -11.708 1.00 90.50 328 VAL A CA 1
ATOM 2665 C C . VAL A 1 328 ? -11.647 -29.174 -12.752 1.00 90.50 328 VAL A C 1
ATOM 2667 O O . VAL A 1 328 ? -10.584 -29.208 -13.378 1.00 90.50 328 VAL A O 1
ATOM 2670 N N . ARG A 1 329 ? -12.613 -30.074 -12.938 1.00 94.12 329 ARG A N 1
ATOM 2671 C CA . ARG A 1 329 ? -12.497 -31.135 -13.949 1.00 94.12 329 ARG A CA 1
ATOM 2672 C C . ARG A 1 329 ? -13.815 -31.434 -14.641 1.00 94.12 329 ARG A C 1
ATOM 2674 O O . ARG A 1 329 ? -14.893 -31.245 -14.085 1.00 94.12 329 ARG A O 1
ATOM 2681 N N . SER A 1 330 ? -13.717 -31.977 -15.853 1.00 92.50 330 SER A N 1
ATOM 2682 C CA . SER A 1 330 ? -14.869 -32.592 -16.515 1.00 92.50 330 SER A CA 1
ATOM 2683 C C . SER A 1 330 ? -15.379 -33.777 -15.692 1.00 92.50 330 SER A C 1
ATOM 2685 O O . SER A 1 330 ? -14.600 -34.508 -15.063 1.00 92.50 330 SER A O 1
ATOM 2687 N N . VAL A 1 331 ? -16.697 -33.957 -15.678 1.00 90.50 331 VAL A N 1
ATOM 2688 C CA . VAL A 1 331 ? -17.326 -35.082 -14.980 1.00 90.50 331 VAL A CA 1
ATOM 2689 C C . VAL A 1 331 ? -17.342 -36.329 -15.859 1.00 90.50 331 VAL A C 1
ATOM 2691 O O . VAL A 1 331 ? -17.379 -36.262 -17.086 1.00 90.50 331 VAL A O 1
ATOM 2694 N N . THR A 1 332 ? -17.350 -37.491 -15.220 1.00 91.94 332 THR A N 1
ATOM 2695 C CA . THR A 1 332 ? -17.559 -38.790 -15.865 1.00 91.94 332 THR A CA 1
ATOM 2696 C C . THR A 1 332 ? -18.967 -39.308 -15.573 1.00 91.94 332 THR A C 1
ATOM 2698 O O . THR A 1 332 ? -19.672 -38.787 -14.707 1.00 91.94 332 THR A O 1
ATOM 2701 N N . HIS A 1 333 ? -19.390 -40.382 -16.246 1.00 85.75 333 HIS A N 1
ATOM 2702 C CA . HIS A 1 333 ? -20.689 -41.006 -15.964 1.00 85.75 333 HIS A CA 1
ATOM 2703 C C . HIS A 1 333 ? -20.837 -41.449 -14.494 1.00 85.75 333 HIS A C 1
ATOM 2705 O O . HIS A 1 333 ? -21.940 -41.410 -13.956 1.00 85.75 333 HIS A O 1
ATOM 2711 N N . GLY A 1 334 ? -19.732 -41.803 -13.824 1.00 87.75 334 GLY A N 1
ATOM 2712 C CA . GLY A 1 334 ? -19.731 -42.153 -12.401 1.00 87.75 334 GLY A CA 1
ATOM 2713 C C . GLY A 1 334 ? -19.992 -40.966 -11.467 1.00 87.75 334 GLY A C 1
ATOM 2714 O O . GLY A 1 334 ? -20.606 -41.144 -10.419 1.00 87.75 334 GLY A O 1
ATOM 2715 N N . ASP A 1 335 ? -19.590 -39.754 -11.860 1.00 86.81 335 ASP A N 1
ATOM 2716 C CA . ASP A 1 335 ? -19.809 -38.529 -11.080 1.00 86.81 335 ASP A CA 1
ATOM 2717 C C . ASP A 1 335 ? -21.277 -38.057 -11.171 1.00 86.81 335 ASP A C 1
ATOM 2719 O O . ASP A 1 335 ? -21.854 -37.569 -10.199 1.00 86.81 335 ASP A O 1
ATOM 2723 N N . VAL A 1 336 ? -21.912 -38.238 -12.337 1.00 83.81 336 VAL A N 1
ATOM 2724 C CA . VAL A 1 336 ? -23.275 -37.759 -12.635 1.00 83.81 336 VAL A CA 1
ATOM 2725 C C . VAL A 1 336 ? -24.182 -38.866 -13.188 1.00 83.81 336 VAL A C 1
ATOM 2727 O O . VAL A 1 336 ? -24.806 -38.722 -14.236 1.00 83.81 336 VAL A O 1
ATOM 2730 N N . ILE A 1 337 ? -24.349 -39.952 -12.427 1.00 82.12 337 ILE A N 1
ATOM 2731 C CA . ILE A 1 337 ? -25.114 -41.166 -12.807 1.00 82.12 337 ILE A CA 1
ATOM 2732 C C . ILE A 1 337 ? -26.572 -40.941 -13.262 1.00 82.12 337 ILE A C 1
ATOM 2734 O O . ILE A 1 337 ? -27.221 -41.849 -13.777 1.00 82.12 337 ILE A O 1
ATOM 2738 N N . ARG A 1 338 ? -27.141 -39.755 -13.014 1.00 82.56 338 ARG A N 1
ATOM 2739 C CA . ARG A 1 338 ? -28.528 -39.401 -13.360 1.00 82.56 338 ARG A CA 1
ATOM 2740 C C . ARG A 1 338 ? -28.646 -38.454 -14.558 1.00 82.56 338 ARG A C 1
ATOM 2742 O O . ARG A 1 338 ? -29.780 -38.180 -14.947 1.00 82.56 338 ARG A O 1
ATOM 2749 N N . ALA A 1 339 ? -27.536 -37.928 -15.076 1.00 83.06 339 ALA A N 1
ATOM 2750 C CA . ALA A 1 339 ? -27.520 -37.035 -16.232 1.00 83.06 339 ALA A CA 1
ATOM 2751 C C . ALA A 1 339 ? -27.578 -37.840 -17.542 1.00 83.06 339 ALA A C 1
ATOM 2753 O O . ALA A 1 339 ? -27.123 -38.985 -17.588 1.00 83.06 339 ALA A O 1
ATOM 2754 N N . ASP A 1 340 ? -28.134 -37.250 -18.602 1.00 84.12 340 ASP A N 1
ATOM 2755 C CA . ASP A 1 340 ? -28.160 -37.883 -19.922 1.00 84.12 340 ASP A CA 1
ATOM 2756 C C . ASP A 1 340 ? -26.738 -37.993 -20.490 1.00 84.12 340 ASP A C 1
ATOM 2758 O O . ASP A 1 340 ? -25.943 -37.058 -20.391 1.00 84.12 340 ASP A O 1
ATOM 2762 N N . ALA A 1 341 ? -26.424 -39.111 -21.154 1.00 85.69 341 ALA A N 1
ATOM 2763 C CA . ALA A 1 341 ? -25.077 -39.387 -21.667 1.00 85.69 341 ALA A CA 1
ATOM 2764 C C . ALA A 1 341 ? -24.543 -38.307 -22.630 1.00 85.69 341 ALA A C 1
ATOM 2766 O O . ALA A 1 341 ? -23.348 -38.025 -22.643 1.00 85.69 341 ALA A O 1
ATOM 2767 N N . LYS A 1 342 ? -25.438 -37.666 -23.392 1.00 88.94 342 LYS A N 1
ATOM 2768 C CA . LYS A 1 342 ? -25.127 -36.562 -24.318 1.00 88.94 342 LYS A CA 1
ATOM 2769 C C . LYS A 1 342 ? -24.668 -35.275 -23.620 1.00 88.94 342 LYS A C 1
ATOM 2771 O O . LYS A 1 342 ? -23.969 -34.475 -24.233 1.00 88.94 342 LYS A O 1
ATOM 2776 N N . ASP A 1 343 ? -25.071 -35.071 -22.366 1.00 87.19 343 ASP A N 1
ATOM 2777 C CA . ASP A 1 343 ? -24.793 -33.843 -21.618 1.00 87.19 343 ASP A CA 1
ATOM 2778 C C . ASP A 1 343 ? -23.524 -33.970 -20.768 1.00 87.19 343 ASP A C 1
ATOM 2780 O O . ASP A 1 343 ? -22.948 -32.955 -20.392 1.00 87.19 343 ASP A O 1
ATOM 2784 N N . ILE A 1 344 ? -23.040 -35.195 -20.514 1.00 87.44 344 ILE A N 1
ATOM 2785 C CA . ILE A 1 344 ? -21.829 -35.464 -19.716 1.00 87.44 344 ILE A CA 1
ATOM 2786 C C . ILE A 1 344 ? -20.614 -34.646 -20.191 1.00 87.44 344 ILE A C 1
ATOM 2788 O O . ILE A 1 344 ? -19.992 -34.010 -19.342 1.00 87.44 344 ILE A O 1
ATOM 2792 N N . PRO A 1 345 ? -20.296 -34.552 -21.502 1.00 90.88 345 PRO A N 1
ATOM 2793 C CA . PRO A 1 345 ? -19.154 -33.758 -21.969 1.00 90.88 345 PRO A CA 1
ATOM 2794 C C . PRO A 1 345 ? -19.283 -32.248 -21.713 1.00 90.88 345 PRO A C 1
ATOM 2796 O O . PRO A 1 345 ? -18.323 -31.510 -21.904 1.00 90.88 345 PRO A O 1
ATOM 2799 N N . ARG A 1 346 ? -20.473 -31.770 -21.324 1.00 90.69 346 ARG A N 1
ATOM 2800 C CA . ARG A 1 346 ? -20.787 -30.353 -21.082 1.00 90.69 346 ARG A CA 1
ATOM 2801 C C . ARG A 1 346 ? -20.863 -30.007 -19.594 1.00 90.69 346 ARG A C 1
ATOM 2803 O O . ARG A 1 346 ? -21.211 -28.878 -19.257 1.00 90.69 346 ARG A O 1
ATOM 2810 N N . ILE A 1 347 ? -20.588 -30.964 -18.707 1.00 90.31 347 ILE A N 1
ATOM 2811 C CA . ILE A 1 347 ? -20.686 -30.794 -17.256 1.00 90.31 347 ILE A CA 1
ATOM 2812 C C . ILE A 1 347 ? -19.280 -30.860 -16.644 1.00 90.31 347 ILE A C 1
ATOM 2814 O O . ILE A 1 347 ? -18.448 -31.693 -17.005 1.00 90.31 347 ILE A O 1
ATOM 2818 N N . PHE A 1 348 ? -19.025 -29.982 -15.681 1.00 92.81 348 PHE A N 1
ATOM 2819 C CA . PHE A 1 348 ? -17.793 -29.930 -14.899 1.00 92.81 348 PHE A CA 1
ATOM 2820 C C . PHE A 1 348 ? -18.127 -29.799 -13.410 1.00 92.81 348 PHE A C 1
ATOM 2822 O O . PHE A 1 348 ? -19.256 -29.442 -13.058 1.00 92.81 348 PHE A O 1
ATOM 2829 N N . GLN A 1 349 ? -17.161 -30.121 -12.552 1.00 88.00 349 GLN A N 1
ATOM 2830 C CA . GLN A 1 349 ? -17.258 -29.958 -11.101 1.00 88.00 349 GLN A CA 1
ATOM 2831 C C . GLN A 1 349 ? -15.971 -29.406 -10.502 1.00 88.00 349 GLN A C 1
ATOM 2833 O O . GLN A 1 349 ? -14.894 -29.627 -11.115 1.00 88.00 349 GLN A O 1
#